Protein AF-A0A8T4DQR8-F1 (afdb_monomer_lite)

Radius of gyration: 45.36 Å; chains: 1; bounding box: 109×64×118 Å

Secondary structure (DSSP, 8-state):
-----EEEEETTEEEEE-PPP-PPPPP-------S----S----TT--SS-TTSPEEE-EEEEEEEEE--SSPPTT----SSS---EEEEEEETTEEEEEEEETTTEEEEEEPPEE--GGGGGGHHHHHHHHHHHHHHHHHHHHT-EE---EEEE--EEEEE---HHHHHHHHHHSEEEEE-TTS-EEEEEEEETTEEEEEES-HHHHHHHHHHHHHHHHHHHHHHHHHHHHHHHHHHHHHHHHHHHHHHHHHHHHHHHHHHHHHHHHHHHSPPPP------------------------

Structure (mmCIF, N/CA/C/O backbone):
data_AF-A0A8T4DQR8-F1
#
_entry.id   AF-A0A8T4DQR8-F1
#
loop_
_atom_site.group_PDB
_atom_site.id
_atom_site.type_symbol
_atom_site.label_atom_id
_atom_site.label_alt_id
_atom_site.label_comp_id
_atom_site.label_asym_id
_atom_site.label_entity_id
_atom_site.label_seq_id
_atom_site.pdbx_PDB_ins_code
_atom_site.Cartn_x
_atom_site.Cartn_y
_atom_site.Cartn_z
_atom_site.occupancy
_atom_site.B_iso_or_equiv
_atom_site.auth_seq_id
_atom_site.auth_comp_id
_atom_site.auth_asym_id
_atom_site.auth_atom_id
_atom_site.pdbx_PDB_model_num
ATOM 1 N N . MET A 1 1 ? 6.922 -19.237 -21.292 1.00 34.34 1 MET A N 1
ATOM 2 C CA . MET A 1 1 ? 5.538 -18.910 -21.692 1.00 34.34 1 MET A CA 1
ATOM 3 C C . MET A 1 1 ? 4.655 -20.080 -21.315 1.00 34.34 1 MET A C 1
ATOM 5 O O . MET A 1 1 ? 4.679 -21.092 -22.009 1.00 34.34 1 MET A O 1
ATOM 9 N N . GLU A 1 2 ? 3.935 -19.973 -20.202 1.00 27.69 2 GLU A N 1
ATOM 10 C CA . GLU A 1 2 ? 2.838 -20.897 -19.916 1.00 27.69 2 GLU A CA 1
ATOM 11 C C . GLU A 1 2 ? 1.626 -20.464 -20.737 1.00 27.69 2 GLU A C 1
ATOM 13 O O . GLU A 1 2 ? 1.199 -19.313 -20.702 1.00 27.69 2 GLU A O 1
ATOM 18 N N . VAL A 1 3 ? 1.109 -21.379 -21.551 1.00 31.50 3 VAL A N 1
ATOM 19 C CA . VAL A 1 3 ? -0.136 -21.162 -22.285 1.00 31.50 3 VAL A CA 1
ATOM 20 C C . VAL A 1 3 ? -1.263 -21.297 -21.266 1.00 31.50 3 VAL A C 1
ATOM 22 O O . VAL A 1 3 ? -1.482 -22.389 -20.746 1.00 31.50 3 VAL A O 1
ATOM 25 N N . VAL A 1 4 ? -1.960 -20.202 -20.959 1.00 35.22 4 VAL A N 1
ATOM 26 C CA . VAL A 1 4 ? -3.155 -20.253 -20.109 1.00 35.22 4 VAL A CA 1
ATOM 27 C C . VAL A 1 4 ? -4.254 -20.962 -20.899 1.00 35.22 4 VAL A C 1
ATOM 29 O O . VAL A 1 4 ? -4.691 -20.487 -21.946 1.00 35.22 4 VAL A O 1
ATOM 32 N N . TYR A 1 5 ? -4.661 -22.138 -20.425 1.00 39.69 5 TYR A N 1
ATOM 33 C CA . TYR A 1 5 ? -5.770 -22.894 -20.996 1.00 39.69 5 TYR A CA 1
ATOM 34 C C . TYR A 1 5 ? -7.036 -22.606 -20.203 1.00 39.69 5 TYR A C 1
ATOM 36 O O . TYR A 1 5 ? -7.069 -22.778 -18.985 1.00 39.69 5 TYR A O 1
ATOM 44 N N . GLU A 1 6 ? -8.100 -22.232 -20.900 1.00 48.78 6 GLU A N 1
ATOM 45 C CA . GLU A 1 6 ? -9.427 -22.213 -20.305 1.00 48.78 6 GLU A CA 1
ATOM 46 C C . GLU A 1 6 ? -9.963 -23.652 -20.282 1.00 48.78 6 GLU A C 1
ATOM 48 O O . GLU A 1 6 ? -10.074 -24.311 -21.325 1.00 48.78 6 GLU A O 1
ATOM 53 N N . LYS A 1 7 ? -10.248 -24.169 -19.080 1.00 42.66 7 LYS A N 1
ATOM 54 C CA . LYS A 1 7 ? -10.892 -25.475 -18.911 1.00 42.66 7 LYS A CA 1
ATOM 55 C C . LYS A 1 7 ? -12.379 -25.318 -19.180 1.00 42.66 7 LYS A C 1
ATOM 57 O O . LYS A 1 7 ? -13.112 -24.803 -18.341 1.00 42.66 7 LYS A O 1
ATOM 62 N N . VAL A 1 8 ? -12.827 -25.815 -20.326 1.00 55.94 8 VAL A N 1
ATOM 63 C CA . VAL A 1 8 ? -14.250 -25.855 -20.668 1.00 55.94 8 VAL A CA 1
ATOM 64 C C . VAL A 1 8 ? -14.711 -27.307 -20.619 1.00 55.94 8 VAL A C 1
ATOM 66 O O . VAL A 1 8 ? -14.084 -28.188 -21.210 1.00 55.94 8 VAL A O 1
ATOM 69 N N . THR A 1 9 ? -15.802 -27.572 -19.901 1.00 49.53 9 THR A N 1
ATOM 70 C CA . THR A 1 9 ? -16.409 -28.909 -19.861 1.00 49.53 9 THR A CA 1
ATOM 71 C C . THR A 1 9 ? -17.508 -28.977 -20.910 1.00 49.53 9 THR A C 1
ATOM 73 O O . THR A 1 9 ? -18.489 -28.242 -20.822 1.00 49.53 9 THR A O 1
ATOM 76 N N . ILE A 1 10 ? -17.352 -29.854 -21.901 1.00 56.22 10 ILE A N 1
ATOM 77 C CA . ILE A 1 10 ? -18.357 -30.094 -22.944 1.00 56.22 10 ILE A CA 1
ATOM 78 C C . ILE A 1 10 ? -18.696 -31.585 -22.909 1.00 56.22 10 ILE A C 1
ATOM 80 O O . ILE A 1 10 ? -17.809 -32.424 -23.048 1.00 56.22 10 ILE A O 1
ATOM 84 N N . ASN A 1 11 ? -19.970 -31.922 -22.686 1.00 60.38 11 ASN A N 1
ATOM 85 C CA . ASN A 1 11 ? -20.462 -33.305 -22.562 1.00 60.38 11 ASN A CA 1
ATOM 86 C C . ASN A 1 11 ? -19.707 -34.152 -21.516 1.00 60.38 11 ASN A C 1
ATOM 88 O O . ASN A 1 11 ? -19.409 -35.320 -21.748 1.00 60.38 11 ASN A O 1
ATOM 92 N N . GLY A 1 12 ? -19.359 -33.555 -20.372 1.00 57.69 12 GLY A N 1
ATOM 93 C CA . GLY A 1 12 ? -18.656 -34.249 -19.284 1.00 57.69 12 GLY A CA 1
ATOM 94 C C . GLY A 1 12 ? -17.164 -34.501 -19.533 1.00 57.69 12 GLY A C 1
ATOM 95 O O . GLY A 1 12 ? -16.498 -35.071 -18.673 1.00 57.69 12 GLY A O 1
ATOM 96 N N . VAL A 1 13 ? -16.617 -34.048 -20.665 1.00 46.09 13 VAL A N 1
ATOM 97 C CA . VAL A 1 13 ? -15.188 -34.145 -20.981 1.00 46.09 13 VAL A CA 1
ATOM 98 C C . VAL A 1 13 ? -14.548 -32.765 -20.840 1.00 46.09 13 VAL A C 1
ATOM 100 O O . VAL A 1 13 ? -14.991 -31.793 -21.456 1.00 46.09 13 VAL A O 1
ATOM 103 N N . VAL A 1 14 ? -13.496 -32.672 -20.021 1.00 54.84 14 VAL A N 1
ATOM 104 C CA . VAL A 1 14 ? -12.703 -31.445 -19.859 1.00 54.84 14 VAL A CA 1
ATOM 105 C C . VAL A 1 14 ? -11.819 -31.271 -21.091 1.00 54.84 14 VAL A C 1
ATOM 107 O O . VAL A 1 14 ? -10.930 -32.085 -21.339 1.00 54.84 14 VAL A O 1
ATOM 110 N N . GLN A 1 15 ? -12.053 -30.211 -21.863 1.00 52.91 15 GLN A N 1
ATOM 111 C CA . GLN A 1 15 ? -11.215 -29.841 -23.000 1.00 52.91 15 GLN A CA 1
ATOM 112 C C . GLN A 1 15 ? -10.468 -28.540 -22.702 1.00 52.91 15 GLN A C 1
ATOM 114 O O . GLN A 1 15 ? -11.058 -27.539 -22.295 1.00 52.91 15 GLN A O 1
ATOM 119 N N . ASN A 1 16 ? -9.159 -28.549 -22.947 1.00 43.03 16 ASN A N 1
ATOM 120 C CA . ASN A 1 16 ? -8.323 -27.356 -22.894 1.00 43.03 16 ASN A CA 1
ATOM 121 C C . ASN A 1 16 ? -8.422 -26.635 -24.245 1.00 43.03 16 ASN A C 1
ATOM 123 O O . ASN A 1 16 ? -7.797 -27.056 -25.223 1.00 43.03 16 ASN A O 1
ATOM 127 N N . ARG A 1 17 ? -9.218 -25.563 -24.331 1.00 46.75 17 ARG A N 1
ATOM 128 C CA . ARG A 1 17 ? -9.267 -24.734 -25.545 1.00 46.75 17 ARG A CA 1
ATOM 129 C C . ARG A 1 17 ? -8.131 -23.713 -25.513 1.00 46.75 17 ARG A C 1
ATOM 131 O O . ARG A 1 17 ? -7.993 -22.960 -24.556 1.00 46.75 17 ARG A O 1
ATOM 138 N N . LYS A 1 18 ? -7.337 -23.659 -26.590 1.00 39.53 18 LYS A N 1
ATOM 139 C CA . LYS A 1 18 ? -6.459 -22.513 -26.868 1.00 39.53 18 LYS A CA 1
ATOM 140 C C . LYS A 1 18 ? -7.345 -21.322 -27.223 1.00 39.53 18 LYS A C 1
ATOM 142 O O . LYS A 1 18 ? -7.884 -21.270 -28.330 1.00 39.53 18 LYS A O 1
ATOM 147 N N . THR A 1 19 ? -7.514 -20.386 -26.301 1.00 41.72 19 THR A N 1
ATOM 148 C CA . THR A 1 19 ? -8.112 -19.090 -26.610 1.00 41.72 19 THR A CA 1
ATOM 149 C C . THR A 1 19 ? -7.112 -18.290 -27.440 1.00 41.72 19 THR A C 1
ATOM 151 O O . THR A 1 19 ? -5.931 -18.182 -27.110 1.00 41.72 19 THR A O 1
ATOM 154 N N . LYS A 1 20 ? -7.556 -17.794 -28.600 1.00 34.88 20 LYS A N 1
ATOM 155 C CA . LYS A 1 20 ? -6.753 -16.842 -29.370 1.00 34.88 20 LYS A CA 1
ATOM 156 C C . LYS A 1 20 ? -6.689 -15.536 -28.566 1.00 34.88 20 LYS A C 1
ATOM 158 O O . LYS A 1 20 ? -7.717 -15.152 -28.008 1.00 34.88 20 LYS A O 1
ATOM 163 N N . PRO A 1 21 ? -5.531 -14.859 -28.506 1.00 35.34 21 PRO A N 1
ATOM 164 C CA . PRO A 1 21 ? -5.424 -13.576 -27.827 1.00 35.34 21 PRO A CA 1
ATOM 165 C C . PRO A 1 21 ? -6.410 -12.577 -28.441 1.00 35.34 21 PRO A C 1
ATOM 167 O O . PRO A 1 21 ? -6.506 -12.455 -29.665 1.00 35.34 21 PRO A O 1
ATOM 170 N N . ILE A 1 22 ? -7.160 -11.889 -27.583 1.00 37.16 22 ILE A N 1
ATOM 171 C CA . ILE A 1 22 ? -8.062 -10.814 -27.989 1.00 37.16 22 ILE A CA 1
ATOM 172 C C . ILE A 1 22 ? -7.186 -9.588 -28.264 1.00 37.16 22 ILE A C 1
ATOM 174 O O . ILE A 1 22 ? -6.594 -9.019 -27.351 1.00 37.16 22 ILE A O 1
ATOM 178 N N . LEU A 1 23 ? -7.055 -9.223 -29.538 1.00 25.61 23 LEU A N 1
ATOM 179 C CA . LEU A 1 23 ? -6.358 -8.015 -29.975 1.00 25.61 23 LEU A CA 1
ATOM 180 C C . LEU A 1 23 ? -7.325 -6.831 -29.887 1.00 25.61 23 LEU A C 1
ATOM 182 O O . LEU A 1 23 ? -8.343 -6.822 -30.577 1.00 25.61 23 LEU A O 1
ATOM 186 N N . TYR A 1 24 ? -6.993 -5.827 -29.079 1.00 36.03 24 TYR A N 1
ATOM 187 C CA . TYR A 1 24 ? -7.675 -4.534 -29.105 1.00 36.03 24 TYR A CA 1
ATOM 188 C C . TYR A 1 24 ? -6.888 -3.573 -30.002 1.00 36.03 24 TYR A C 1
ATOM 190 O O . TYR A 1 24 ? -5.673 -3.430 -29.863 1.00 36.03 24 TYR A O 1
ATOM 198 N N . SER A 1 25 ? -7.570 -2.920 -30.940 1.00 31.81 25 SER A N 1
ATOM 199 C CA . SER A 1 25 ? -7.017 -1.781 -31.674 1.00 31.81 25 SER A CA 1
ATOM 200 C C . SER A 1 25 ? -6.936 -0.570 -30.745 1.00 31.81 25 SER A C 1
ATOM 202 O O . SER A 1 25 ? -7.866 -0.333 -29.972 1.00 31.81 25 SER A O 1
ATOM 204 N N . ALA A 1 26 ? -5.849 0.204 -30.831 1.00 31.61 26 ALA A N 1
ATOM 205 C CA . ALA A 1 26 ? -5.754 1.499 -30.161 1.00 31.61 26 ALA A CA 1
ATOM 206 C C . ALA A 1 26 ? -7.000 2.327 -30.502 1.00 31.61 26 ALA A C 1
ATOM 208 O O . ALA A 1 26 ? -7.378 2.432 -31.668 1.00 31.61 26 ALA A O 1
ATOM 209 N N . THR A 1 27 ? -7.685 2.841 -29.485 1.00 30.89 27 THR A N 1
ATOM 210 C CA . THR A 1 27 ? -8.909 3.605 -29.709 1.00 30.89 27 THR A CA 1
ATOM 211 C C . THR A 1 27 ? -8.529 4.982 -30.246 1.00 30.89 27 THR A C 1
ATOM 213 O O . THR A 1 27 ? -7.776 5.692 -29.582 1.00 30.89 27 THR A O 1
ATOM 216 N N . ASP A 1 28 ? -9.117 5.410 -31.362 1.00 31.47 28 ASP A N 1
ATOM 217 C CA . ASP A 1 28 ? -9.020 6.800 -31.852 1.00 31.47 28 ASP A CA 1
ATOM 218 C C . ASP A 1 28 ? -9.864 7.784 -31.011 1.00 31.47 28 ASP A C 1
ATOM 220 O O . ASP A 1 28 ? -10.032 8.956 -31.352 1.00 31.47 28 ASP A O 1
ATOM 224 N N . ILE A 1 29 ? -10.424 7.306 -29.898 1.00 34.34 29 ILE A N 1
ATOM 225 C CA . ILE A 1 29 ? -11.259 8.080 -28.990 1.00 34.34 29 ILE A CA 1
ATOM 226 C C . ILE A 1 29 ? -10.349 8.979 -28.150 1.00 34.34 29 ILE A C 1
ATOM 228 O O . ILE A 1 29 ? -9.680 8.540 -27.214 1.00 34.34 29 ILE A O 1
ATOM 232 N N . ILE A 1 30 ? -10.337 10.264 -28.495 1.00 34.28 30 ILE A N 1
ATOM 233 C CA . ILE A 1 30 ? -9.769 11.321 -27.662 1.00 34.28 30 ILE A CA 1
ATOM 234 C C . ILE A 1 30 ? -10.730 11.523 -26.491 1.00 34.28 30 ILE A C 1
ATOM 236 O O . ILE A 1 30 ? -11.810 12.088 -26.656 1.00 34.28 30 ILE A O 1
ATOM 240 N N . TYR A 1 31 ? -10.346 11.051 -25.307 1.00 35.91 31 TYR A N 1
ATOM 241 C CA . TYR A 1 31 ? -11.068 11.379 -24.084 1.00 35.91 31 TYR A CA 1
ATOM 242 C C . TYR A 1 31 ? -10.872 12.873 -23.799 1.00 35.91 31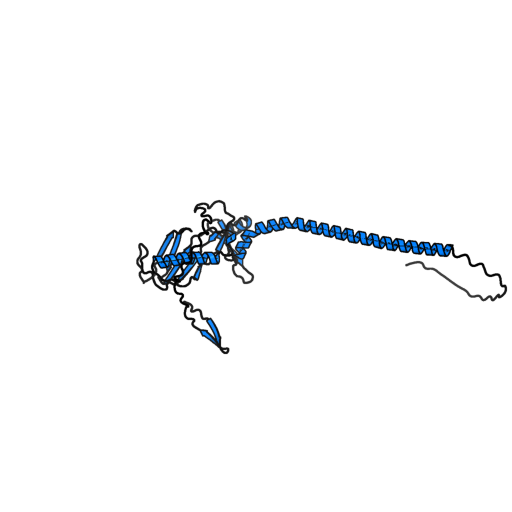 TYR A C 1
ATOM 244 O O . TYR A 1 31 ? -9.721 13.314 -23.690 1.00 35.91 31 TYR A O 1
ATOM 252 N N . PRO A 1 32 ? -11.946 13.677 -23.713 1.00 34.44 32 PRO A N 1
ATOM 253 C CA . PRO A 1 32 ? -11.811 15.059 -23.292 1.00 34.44 32 PRO A CA 1
ATOM 254 C C . PRO A 1 32 ? -11.222 15.059 -21.882 1.00 34.44 32 PRO A C 1
ATOM 256 O O . PRO A 1 32 ? -11.765 14.449 -20.963 1.00 34.44 32 PRO A O 1
ATOM 259 N N . VAL A 1 33 ? -10.069 15.709 -21.730 1.00 38.28 33 VAL A N 1
ATOM 260 C CA . VAL A 1 33 ? -9.477 15.974 -20.422 1.00 38.28 33 VAL A CA 1
ATOM 261 C C . VAL A 1 33 ? -10.440 16.919 -19.716 1.00 38.28 33 VAL A C 1
ATOM 263 O O . VAL A 1 33 ? -10.447 18.119 -19.995 1.00 38.28 33 VAL A O 1
ATOM 266 N N . ASP A 1 34 ? -11.28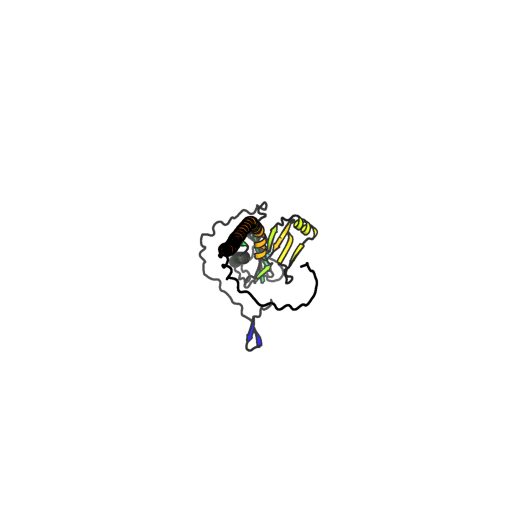9 16.387 -18.840 1.00 37.47 34 ASP A N 1
ATOM 267 C CA . ASP A 1 34 ? -12.092 17.215 -17.952 1.00 37.47 34 ASP A CA 1
ATOM 268 C C . ASP A 1 34 ? -11.129 18.093 -17.147 1.00 37.47 34 ASP A C 1
ATOM 270 O O . ASP A 1 34 ? -10.354 17.624 -16.311 1.00 37.47 34 ASP A O 1
ATOM 274 N N . GLY A 1 35 ? -11.153 19.395 -17.440 1.00 35.97 35 GLY A N 1
ATOM 275 C CA . GLY A 1 35 ? -10.262 20.422 -16.897 1.00 35.97 35 GLY A CA 1
ATOM 276 C C . GLY A 1 35 ? -10.466 20.726 -15.409 1.00 35.97 35 GLY A C 1
ATOM 277 O O . GLY A 1 35 ? -10.380 21.882 -15.006 1.00 35.97 35 GLY A O 1
ATOM 278 N N . LYS A 1 36 ? -10.760 19.717 -14.580 1.00 38.72 36 LYS A N 1
ATOM 279 C CA . LYS A 1 36 ? -10.961 19.838 -13.127 1.00 38.72 36 LYS A CA 1
ATOM 280 C C . LYS A 1 36 ? -10.208 18.791 -12.297 1.00 38.72 36 LYS A C 1
ATOM 282 O O . LYS A 1 36 ? -10.623 18.460 -11.192 1.00 38.72 36 LYS A O 1
ATOM 287 N N . LEU A 1 37 ? -9.047 18.345 -12.772 1.00 36.06 37 LEU A N 1
ATOM 288 C CA . LEU A 1 37 ? -8.011 17.728 -11.929 1.00 36.06 37 LEU A CA 1
ATOM 289 C C . LEU A 1 37 ? -6.765 18.623 -11.853 1.00 36.06 37 LEU A C 1
ATOM 291 O O . LEU A 1 37 ? -5.631 18.164 -11.913 1.00 36.06 37 LEU A O 1
ATOM 295 N N . THR A 1 38 ? -6.960 19.934 -11.732 1.00 39.53 38 THR A N 1
ATOM 296 C CA . THR A 1 38 ? -5.862 20.859 -11.444 1.00 39.53 38 THR A CA 1
ATOM 297 C C . THR A 1 38 ? -5.661 20.959 -9.933 1.00 39.53 38 THR A C 1
ATOM 299 O O . THR A 1 38 ? -6.551 21.412 -9.216 1.00 39.53 38 THR A O 1
ATOM 302 N N . ASN A 1 39 ? -4.453 20.596 -9.494 1.00 37.28 39 ASN A N 1
ATOM 303 C CA . ASN A 1 39 ? -3.841 20.890 -8.191 1.00 37.28 39 ASN A CA 1
ATOM 304 C C . ASN A 1 39 ? -4.184 19.951 -7.019 1.00 37.28 39 ASN A C 1
ATOM 306 O O . ASN A 1 39 ? -4.556 20.399 -5.938 1.00 37.28 39 ASN A O 1
ATOM 310 N N . SER A 1 40 ? -3.930 18.649 -7.174 1.00 35.81 40 SER A N 1
ATOM 311 C CA . SER A 1 40 ? -3.595 17.804 -6.017 1.00 35.81 40 SER A CA 1
ATOM 312 C C . SER A 1 40 ? -2.088 17.909 -5.758 1.00 35.81 40 SER A C 1
ATOM 314 O O . SER A 1 40 ? -1.283 17.226 -6.382 1.00 35.81 40 SER A O 1
ATOM 316 N N . THR A 1 41 ? -1.728 18.877 -4.911 1.00 37.22 41 THR A N 1
ATOM 317 C CA . THR A 1 41 ? -0.475 18.991 -4.140 1.00 37.22 41 THR A CA 1
ATOM 318 C C . THR A 1 41 ? 0.738 18.231 -4.683 1.00 37.22 41 THR A C 1
ATOM 320 O O . THR A 1 41 ? 1.153 17.202 -4.151 1.00 37.22 41 THR A O 1
ATOM 323 N N . SER A 1 42 ? 1.410 18.838 -5.656 1.00 35.56 42 SER A N 1
ATOM 324 C CA . SER A 1 42 ? 2.861 18.746 -5.779 1.00 35.56 42 SER A CA 1
ATOM 325 C C . SER A 1 42 ? 3.504 19.428 -4.561 1.00 35.56 42 SER A C 1
ATOM 327 O O . SER A 1 42 ? 3.977 20.561 -4.646 1.00 35.56 42 SER A O 1
ATOM 329 N N . ARG A 1 43 ? 3.498 18.758 -3.400 1.00 33.88 43 ARG A N 1
ATOM 330 C CA . ARG A 1 43 ? 4.509 19.018 -2.370 1.00 33.88 43 ARG A CA 1
ATOM 331 C C . ARG A 1 43 ? 5.805 18.411 -2.897 1.00 33.88 43 ARG A C 1
ATOM 333 O O . ARG A 1 43 ? 5.987 17.200 -2.900 1.00 33.88 43 ARG A O 1
ATOM 340 N N . THR A 1 44 ? 6.610 19.294 -3.476 1.00 33.38 44 THR A N 1
ATOM 341 C CA . THR A 1 44 ? 8.070 19.238 -3.598 1.00 33.38 44 THR A CA 1
ATOM 342 C C . THR A 1 44 ? 8.733 17.945 -3.122 1.00 33.38 44 THR A C 1
ATOM 344 O O . THR A 1 44 ? 8.784 17.650 -1.928 1.00 33.38 44 THR A O 1
ATOM 347 N N . GLN A 1 45 ? 9.353 17.250 -4.081 1.00 36.44 45 GLN A N 1
ATOM 348 C CA . GLN A 1 45 ? 10.562 16.454 -3.866 1.00 36.44 45 GLN A CA 1
ATOM 349 C C . GLN A 1 45 ? 11.498 17.226 -2.918 1.00 36.44 45 GLN A C 1
ATOM 351 O O . GLN A 1 45 ? 12.030 18.264 -3.303 1.00 36.44 45 GLN A O 1
ATOM 356 N N . GLY A 1 46 ? 11.645 16.766 -1.672 1.00 30.88 46 GLY A N 1
ATOM 357 C CA . GLY A 1 46 ? 12.554 17.387 -0.700 1.00 30.88 46 GLY A CA 1
ATOM 358 C C . GLY A 1 46 ? 12.131 17.346 0.771 1.00 30.88 46 GLY A C 1
ATOM 359 O O . GLY A 1 46 ? 12.951 17.664 1.625 1.00 30.88 46 GLY A O 1
ATOM 360 N N . CYS A 1 47 ? 10.907 16.937 1.111 1.00 31.84 47 CYS A N 1
ATOM 361 C CA . CYS A 1 47 ? 10.435 16.964 2.501 1.00 31.84 47 CYS A CA 1
ATOM 362 C C . CYS A 1 47 ? 10.304 15.548 3.084 1.00 31.84 47 CYS A C 1
ATOM 364 O O . CYS A 1 47 ? 9.201 15.058 3.284 1.00 31.84 47 CYS A O 1
ATOM 366 N N . TYR A 1 48 ? 11.434 14.898 3.375 1.00 38.50 48 TYR A N 1
ATOM 367 C CA . TYR A 1 48 ? 11.477 13.648 4.156 1.00 38.50 48 TYR A CA 1
ATOM 368 C C . TYR A 1 48 ? 11.206 13.846 5.657 1.00 38.50 48 TYR A C 1
ATOM 370 O O . TYR A 1 48 ? 11.265 12.897 6.428 1.00 38.50 48 TYR A O 1
ATOM 378 N N . ASN A 1 49 ? 10.880 15.064 6.088 1.00 35.19 49 ASN A N 1
ATOM 379 C CA . ASN A 1 49 ? 10.765 15.393 7.499 1.00 35.19 49 ASN A CA 1
ATOM 380 C C . ASN A 1 49 ? 9.320 15.817 7.798 1.00 35.19 49 ASN A C 1
ATOM 382 O O . ASN A 1 49 ? 8.933 16.938 7.467 1.00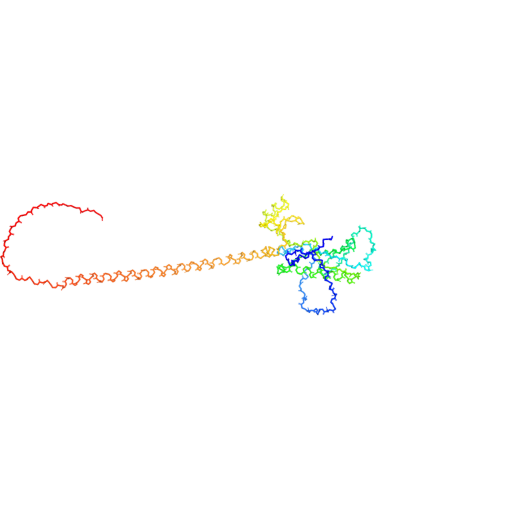 35.19 49 ASN A O 1
ATOM 386 N N . ASN A 1 50 ? 8.561 14.905 8.423 1.00 40.94 50 ASN A N 1
ATOM 387 C CA . ASN A 1 50 ? 7.389 15.129 9.297 1.00 40.94 50 ASN A CA 1
ATOM 388 C C . ASN A 1 50 ? 6.005 14.611 8.852 1.00 40.94 50 ASN A C 1
ATOM 390 O O . ASN A 1 50 ? 5.088 14.694 9.660 1.00 40.94 50 ASN A O 1
ATOM 394 N N . ASP A 1 51 ? 5.825 14.006 7.673 1.00 49.47 51 ASP A N 1
ATOM 395 C CA . ASP A 1 51 ? 4.565 13.297 7.344 1.00 49.47 51 ASP A CA 1
ATOM 396 C C . ASP A 1 51 ? 4.671 11.798 7.706 1.00 49.47 51 ASP A C 1
ATOM 398 O O . ASP A 1 51 ? 4.456 10.923 6.870 1.00 49.47 51 ASP A O 1
ATOM 402 N N . THR A 1 52 ? 4.992 11.489 8.972 1.00 56.50 52 THR A N 1
ATOM 403 C CA . THR A 1 52 ? 5.056 10.107 9.522 1.00 56.50 52 THR A CA 1
ATOM 404 C C . THR A 1 52 ? 3.725 9.354 9.425 1.00 56.50 52 THR A C 1
ATOM 406 O O . THR A 1 52 ? 3.637 8.151 9.660 1.00 56.50 52 THR A O 1
ATOM 409 N N . GLU A 1 53 ? 2.666 10.080 9.091 1.00 63.19 53 GLU A N 1
ATOM 410 C CA . GLU A 1 53 ? 1.303 9.602 9.041 1.00 63.19 53 GLU A CA 1
ATOM 411 C C . GLU A 1 53 ? 0.900 9.002 7.690 1.00 63.19 53 GLU A C 1
ATOM 413 O O . GLU A 1 53 ? -0.006 8.167 7.650 1.00 63.19 53 GLU A O 1
ATOM 418 N N . ASN A 1 54 ? 1.512 9.424 6.581 1.00 75.88 54 ASN A N 1
ATOM 419 C CA . ASN A 1 54 ? 1.090 8.984 5.252 1.00 75.88 54 ASN A CA 1
ATOM 420 C C . ASN A 1 54 ? 1.874 7.738 4.810 1.00 75.88 54 ASN A C 1
ATOM 422 O O . ASN A 1 54 ? 3.104 7.746 4.894 1.00 75.88 54 ASN A O 1
ATOM 426 N N . PRO A 1 55 ? 1.204 6.687 4.291 1.00 80.06 55 PRO A N 1
ATOM 427 C CA . PRO A 1 55 ? 1.913 5.557 3.714 1.00 80.06 55 PRO A CA 1
ATOM 428 C C . PRO A 1 55 ? 2.790 5.976 2.546 1.00 80.06 55 PRO A C 1
ATOM 430 O O . PRO A 1 55 ? 2.438 6.844 1.738 1.00 80.06 55 PRO A O 1
ATOM 433 N N . ARG A 1 56 ? 3.889 5.254 2.388 1.00 84.44 56 ARG A N 1
ATOM 434 C CA . ARG A 1 56 ? 4.692 5.267 1.175 1.00 84.44 56 ARG A CA 1
ATOM 435 C C . ARG A 1 56 ? 4.299 4.077 0.331 1.00 84.44 56 ARG A C 1
ATOM 437 O O . ARG A 1 56 ? 4.192 2.960 0.818 1.00 84.44 56 ARG A O 1
ATOM 444 N N . LEU A 1 57 ? 4.062 4.327 -0.942 1.00 81.50 57 LEU A N 1
ATOM 445 C CA . LEU A 1 57 ? 3.873 3.281 -1.922 1.00 81.50 57 LEU A CA 1
ATOM 446 C C . LEU A 1 57 ? 5.238 2.909 -2.469 1.00 81.50 57 LEU A C 1
ATOM 448 O O . LEU A 1 57 ? 5.797 3.622 -3.312 1.00 81.50 57 LEU A O 1
ATOM 452 N N . ASN A 1 58 ? 5.771 1.818 -1.938 1.00 76.00 58 ASN A N 1
ATOM 453 C CA . ASN A 1 58 ? 7.054 1.292 -2.344 1.00 76.00 58 ASN A CA 1
ATOM 454 C C . ASN A 1 58 ? 6.902 0.508 -3.644 1.00 76.00 58 ASN A C 1
ATOM 456 O O . ASN A 1 58 ? 5.985 -0.298 -3.808 1.00 76.00 58 ASN A O 1
ATOM 460 N N . LEU A 1 59 ? 7.850 0.801 -4.538 1.00 65.50 59 LEU A N 1
ATOM 461 C CA . LEU A 1 59 ? 8.240 0.058 -5.731 1.00 65.50 59 LEU A CA 1
ATOM 462 C C . LEU A 1 59 ? 7.082 -0.626 -6.465 1.00 65.50 59 LEU A C 1
ATOM 464 O O . LEU A 1 59 ? 6.705 -1.755 -6.172 1.00 65.50 59 LEU A O 1
ATOM 468 N N . ILE A 1 60 ? 6.586 0.041 -7.504 1.00 70.62 60 ILE A N 1
ATOM 469 C CA . ILE A 1 60 ? 5.715 -0.612 -8.476 1.00 70.62 60 ILE A CA 1
ATOM 470 C C . ILE A 1 60 ? 6.554 -0.969 -9.689 1.00 70.62 60 ILE A C 1
ATOM 472 O O . ILE A 1 60 ? 7.195 -0.099 -10.292 1.00 70.62 60 ILE A O 1
ATOM 476 N N . CYS A 1 61 ? 6.483 -2.242 -10.060 1.00 82.12 61 CYS A N 1
ATOM 477 C CA . CYS A 1 61 ? 7.101 -2.765 -11.256 1.00 82.12 61 CYS A CA 1
ATOM 478 C C . CYS A 1 61 ? 6.054 -3.486 -12.110 1.00 82.12 61 CYS A C 1
ATOM 480 O O . CYS A 1 61 ? 5.513 -4.516 -11.701 1.00 82.12 61 CYS A O 1
ATOM 482 N N . VAL A 1 62 ? 5.770 -2.947 -13.295 1.00 89.25 62 VAL A N 1
ATOM 483 C CA . VAL A 1 62 ? 4.871 -3.582 -14.271 1.00 89.25 62 VAL A CA 1
ATOM 484 C C . VAL A 1 62 ? 5.688 -4.018 -15.475 1.00 89.25 62 VAL A C 1
ATOM 486 O O . VAL A 1 62 ? 6.523 -3.259 -15.974 1.00 89.25 62 VAL A O 1
ATOM 489 N N . ILE A 1 63 ? 5.447 -5.241 -15.938 1.00 91.44 63 ILE A N 1
ATOM 490 C CA . ILE A 1 63 ? 6.062 -5.792 -17.140 1.00 91.44 63 ILE A CA 1
ATOM 491 C C . ILE A 1 63 ? 5.050 -5.831 -18.278 1.00 91.44 63 ILE A C 1
ATOM 493 O O . ILE A 1 63 ? 3.890 -6.181 -18.098 1.00 91.44 63 ILE A O 1
ATOM 497 N N . TYR A 1 64 ? 5.511 -5.467 -19.464 1.00 93.81 64 TYR A N 1
ATOM 498 C CA . TYR A 1 64 ? 4.756 -5.498 -20.702 1.00 93.81 64 TYR A CA 1
ATOM 499 C C . TYR A 1 64 ? 5.493 -6.391 -21.699 1.00 93.81 64 TYR A C 1
ATOM 501 O O . TYR A 1 64 ? 6.665 -6.133 -21.994 1.00 93.81 64 TYR A O 1
ATOM 509 N N . PRO A 1 65 ? 4.841 -7.408 -22.280 1.00 93.31 65 PRO A N 1
ATOM 510 C CA . PRO A 1 65 ? 5.376 -8.096 -23.445 1.00 93.31 65 PRO A CA 1
ATOM 511 C C . PRO A 1 65 ? 5.552 -7.111 -24.604 1.00 93.31 65 PRO A C 1
ATOM 513 O O . PRO A 1 65 ? 4.686 -6.277 -24.852 1.00 93.31 65 PRO A O 1
ATOM 516 N N . ILE A 1 66 ? 6.647 -7.208 -25.346 1.00 89.69 66 ILE A N 1
ATOM 517 C CA . ILE A 1 66 ? 6.864 -6.416 -26.559 1.00 89.69 66 ILE A CA 1
ATOM 518 C C . ILE A 1 66 ? 6.346 -7.231 -27.740 1.00 89.69 66 ILE A C 1
ATOM 520 O O . ILE A 1 66 ? 6.870 -8.297 -28.052 1.00 89.69 66 ILE A O 1
ATOM 524 N N . ILE A 1 67 ? 5.293 -6.730 -28.382 1.00 91.94 67 ILE A N 1
ATOM 525 C CA . ILE A 1 67 ? 4.690 -7.339 -29.574 1.00 91.94 67 ILE A CA 1
ATOM 526 C C . ILE A 1 67 ? 5.451 -6.893 -30.823 1.00 91.94 67 ILE A C 1
ATOM 528 O O . ILE A 1 67 ? 5.726 -7.694 -31.713 1.00 91.94 67 ILE A O 1
ATOM 532 N N . GLU A 1 68 ? 5.785 -5.606 -30.887 1.00 88.50 68 GLU A N 1
ATOM 533 C CA . GLU A 1 68 ? 6.546 -5.009 -31.980 1.00 88.50 68 GLU A CA 1
ATOM 534 C C . GLU A 1 68 ? 7.727 -4.266 -31.378 1.00 88.50 68 GLU A C 1
ATOM 536 O O . GLU A 1 68 ? 7.530 -3.378 -30.544 1.00 88.50 68 GLU A O 1
ATOM 541 N N . ILE A 1 69 ? 8.940 -4.662 -31.770 1.00 84.44 69 ILE A N 1
ATOM 542 C CA . ILE A 1 69 ? 10.173 -4.076 -31.248 1.00 84.44 69 ILE A CA 1
ATOM 543 C C . ILE A 1 69 ? 10.239 -2.572 -31.558 1.00 84.44 69 ILE A C 1
ATOM 545 O O . ILE A 1 69 ? 9.757 -2.141 -32.606 1.00 84.44 69 ILE A O 1
ATOM 549 N N . PRO A 1 70 ? 10.837 -1.765 -30.670 1.00 84.19 70 PRO A N 1
ATOM 550 C CA . PRO A 1 70 ? 11.104 -0.355 -30.929 1.00 84.19 70 PRO A CA 1
ATOM 551 C C . PRO A 1 70 ? 11.763 -0.080 -32.286 1.00 84.19 70 PRO A C 1
ATOM 553 O O . PRO A 1 70 ? 12.814 -0.636 -32.601 1.00 84.19 70 PRO A O 1
ATOM 556 N N . ALA A 1 71 ? 11.161 0.812 -33.075 1.00 81.44 71 ALA A N 1
ATOM 557 C CA . ALA A 1 71 ? 11.698 1.209 -34.377 1.00 81.44 71 ALA A CA 1
ATOM 558 C C . ALA A 1 71 ? 12.740 2.335 -34.263 1.00 81.44 71 ALA A C 1
ATOM 560 O O . ALA A 1 71 ? 13.626 2.455 -35.108 1.00 81.44 71 ALA A O 1
ATOM 561 N N . GLU A 1 72 ? 12.645 3.170 -33.225 1.00 80.62 72 GLU A N 1
ATOM 562 C CA . GLU A 1 72 ? 13.589 4.263 -32.971 1.00 80.62 72 GLU A CA 1
ATOM 563 C C . GLU A 1 72 ? 14.602 3.869 -31.903 1.00 80.62 72 GLU A C 1
ATOM 565 O O . GLU A 1 72 ? 14.206 3.387 -30.846 1.00 80.62 72 GLU A O 1
ATOM 570 N N . ALA A 1 73 ? 15.897 4.080 -32.153 1.00 71.25 73 ALA A N 1
ATOM 571 C CA . ALA A 1 73 ? 16.964 3.870 -31.171 1.00 71.25 73 ALA A CA 1
ATOM 572 C C . ALA A 1 73 ? 16.734 4.689 -29.890 1.00 71.25 73 ALA A C 1
ATOM 574 O O . ALA A 1 73 ? 16.418 5.880 -29.948 1.00 71.25 73 ALA A O 1
ATOM 575 N N . VAL A 1 74 ? 16.952 4.071 -28.727 1.00 68.38 74 VAL A N 1
ATOM 576 C CA . VAL A 1 74 ? 17.126 4.824 -27.477 1.00 68.38 74 VAL A CA 1
ATOM 577 C C . VAL A 1 74 ? 18.442 5.602 -27.573 1.00 68.38 74 VAL A C 1
ATOM 579 O O . VAL A 1 74 ? 19.445 5.037 -28.020 1.00 68.38 74 VAL A O 1
ATOM 582 N N . PRO A 1 75 ? 18.479 6.888 -27.176 1.00 65.56 75 PRO A N 1
ATOM 583 C CA . PRO A 1 75 ? 19.704 7.678 -27.200 1.00 65.56 75 PRO A CA 1
ATOM 584 C C . PRO A 1 75 ? 20.911 6.933 -26.604 1.00 65.56 75 PRO A C 1
ATOM 586 O O . PRO A 1 75 ? 20.874 6.421 -25.487 1.00 65.56 75 PRO A O 1
ATOM 589 N N . GLY A 1 76 ? 21.990 6.859 -27.387 1.00 59.31 76 GLY A N 1
ATOM 590 C CA . GLY A 1 76 ? 23.249 6.213 -27.006 1.00 59.31 76 GLY A CA 1
ATOM 591 C C . GLY A 1 76 ? 23.340 4.703 -27.257 1.00 59.31 76 GLY A C 1
ATOM 592 O O . GLY A 1 76 ? 24.400 4.144 -26.998 1.00 59.31 76 GLY A O 1
ATOM 593 N N . HIS A 1 77 ? 22.283 4.033 -27.738 1.00 60.16 77 HIS A N 1
ATOM 594 C CA . HIS A 1 77 ? 22.243 2.566 -27.843 1.00 60.16 77 HIS A CA 1
ATOM 595 C C . HIS A 1 77 ? 21.553 2.102 -29.141 1.00 60.16 77 HIS A C 1
ATOM 597 O O . HIS A 1 77 ? 20.647 2.762 -29.643 1.00 60.16 77 HIS A O 1
ATOM 603 N N . SER A 1 78 ? 21.973 0.960 -29.704 1.00 55.25 78 SER A N 1
ATOM 604 C CA . SER A 1 78 ? 21.371 0.366 -30.913 1.00 55.25 78 SER A CA 1
ATOM 605 C C . SER A 1 78 ? 20.643 -0.942 -30.587 1.00 55.25 78 SER A C 1
ATOM 607 O O . SER A 1 78 ? 21.141 -1.753 -29.807 1.00 55.25 78 SER A O 1
ATOM 609 N N . TRP A 1 79 ? 19.463 -1.150 -31.180 1.00 54.75 79 TRP A N 1
ATOM 610 C CA . TRP A 1 79 ? 18.647 -2.355 -30.999 1.00 54.75 79 TRP A CA 1
ATOM 611 C C . TRP A 1 79 ? 19.303 -3.554 -31.685 1.00 54.75 79 TRP A C 1
ATOM 613 O O . TRP A 1 79 ? 19.054 -3.817 -32.859 1.00 54.75 79 TRP A O 1
ATOM 623 N N . THR A 1 80 ? 20.176 -4.282 -30.997 1.00 53.84 80 THR A N 1
ATOM 624 C CA . THR A 1 80 ? 20.725 -5.528 -31.549 1.00 53.84 80 THR A CA 1
ATOM 625 C C . THR A 1 80 ? 20.009 -6.730 -30.941 1.00 53.84 80 THR A C 1
ATOM 627 O O . THR A 1 80 ? 19.774 -6.808 -29.738 1.00 53.84 80 THR A O 1
ATOM 630 N N . ASN A 1 81 ? 19.599 -7.656 -31.812 1.00 45.91 81 ASN A N 1
ATOM 631 C CA . ASN A 1 81 ? 18.737 -8.802 -31.497 1.00 45.91 81 ASN A CA 1
ATOM 632 C C . ASN A 1 81 ? 19.420 -9.924 -30.698 1.00 45.91 81 ASN A C 1
ATOM 634 O O . ASN A 1 81 ? 18.767 -10.911 -30.369 1.00 45.91 81 ASN A O 1
ATOM 638 N N . ASN A 1 82 ? 20.709 -9.798 -30.375 1.00 45.41 82 ASN A N 1
ATOM 639 C CA . ASN A 1 82 ? 21.499 -10.902 -29.845 1.00 45.41 82 ASN A CA 1
ATOM 640 C C . ASN A 1 82 ? 22.098 -10.561 -28.473 1.00 45.41 82 ASN A C 1
ATOM 642 O O . ASN A 1 82 ? 23.158 -9.956 -28.379 1.00 45.41 82 ASN A O 1
ATOM 646 N N . ASN A 1 83 ? 21.416 -11.067 -27.444 1.00 42.72 83 ASN A N 1
ATOM 647 C CA . ASN A 1 83 ? 21.894 -11.398 -26.100 1.00 42.72 83 ASN A CA 1
ATOM 648 C C . ASN A 1 83 ? 22.335 -10.273 -25.138 1.00 42.72 83 ASN A C 1
ATOM 650 O O . ASN A 1 83 ? 23.401 -9.674 -25.247 1.00 42.72 83 ASN A O 1
ATOM 654 N N . THR A 1 84 ? 21.557 -10.179 -24.049 1.00 45.19 84 THR A N 1
ATOM 655 C CA . THR A 1 84 ? 21.980 -9.794 -22.687 1.00 45.19 84 THR A CA 1
ATOM 656 C C . THR A 1 84 ? 22.575 -8.401 -22.504 1.00 45.19 84 THR A C 1
ATOM 658 O O . THR A 1 84 ? 23.600 -8.238 -21.848 1.00 45.19 84 THR A O 1
ATOM 661 N N . GLN A 1 85 ? 21.888 -7.369 -22.986 1.00 56.97 85 GLN A N 1
ATOM 662 C CA . GLN A 1 85 ? 22.050 -6.038 -22.408 1.00 56.97 85 GLN A CA 1
ATOM 663 C C . GLN A 1 85 ? 20.690 -5.533 -21.951 1.00 56.97 85 GLN A C 1
ATOM 665 O O . GLN A 1 85 ? 19.805 -5.247 -22.753 1.00 56.97 85 GLN A O 1
ATOM 670 N N . TYR A 1 86 ? 20.518 -5.493 -20.630 1.00 61.28 86 TYR A N 1
ATOM 671 C CA . TYR A 1 86 ? 19.468 -4.697 -20.019 1.00 61.28 86 TYR A CA 1
ATOM 672 C C . TYR A 1 86 ? 19.684 -3.256 -20.461 1.00 61.28 86 TYR A C 1
ATOM 674 O O . TYR A 1 86 ? 20.760 -2.701 -20.232 1.00 61.28 86 TYR A O 1
ATOM 682 N N . LEU A 1 87 ? 18.689 -2.682 -21.127 1.00 70.44 87 LEU A N 1
ATOM 683 C CA . LEU A 1 87 ? 18.745 -1.288 -21.534 1.00 70.44 87 LEU A CA 1
ATOM 684 C C . LEU A 1 87 ? 17.840 -0.481 -20.624 1.00 70.44 87 LEU A C 1
ATOM 686 O O . LEU A 1 87 ? 16.620 -0.573 -20.758 1.00 70.44 87 LEU A O 1
ATOM 690 N N . ASP A 1 88 ? 18.450 0.301 -19.739 1.00 80.88 88 ASP A N 1
ATOM 691 C CA . ASP A 1 88 ? 17.740 1.221 -18.861 1.00 80.88 88 ASP A CA 1
ATOM 692 C C . ASP A 1 88 ? 17.642 2.592 -19.534 1.00 80.88 88 ASP A C 1
ATOM 694 O O . ASP A 1 88 ? 18.648 3.254 -19.787 1.00 80.88 88 ASP A O 1
ATOM 698 N N . HIS A 1 89 ? 16.416 3.032 -19.803 1.00 85.44 89 HIS A N 1
ATOM 699 C CA . HIS A 1 89 ? 16.099 4.416 -20.138 1.00 85.44 89 HIS A CA 1
ATOM 700 C C . HIS A 1 89 ? 15.409 5.067 -18.947 1.00 85.44 89 HIS A C 1
ATOM 702 O O . HIS A 1 89 ? 14.524 4.476 -18.331 1.00 85.44 89 HIS A O 1
ATOM 708 N N . LYS A 1 90 ? 15.790 6.299 -18.633 1.00 90.12 90 LYS A N 1
ATOM 709 C CA . LYS A 1 90 ? 15.197 7.074 -17.546 1.00 90.12 90 LYS A CA 1
ATOM 710 C C . LYS A 1 90 ? 14.536 8.305 -18.123 1.00 90.12 90 LYS A C 1
ATOM 712 O O . LYS A 1 90 ? 15.166 9.059 -18.858 1.00 90.12 90 LYS A O 1
ATOM 717 N N . GLU A 1 91 ? 13.277 8.503 -17.769 1.00 91.12 91 GLU A N 1
ATOM 718 C CA . GLU A 1 91 ? 12.490 9.643 -18.220 1.00 91.12 91 GLU A CA 1
ATOM 719 C C . GLU A 1 91 ? 11.896 10.378 -17.023 1.00 91.12 91 GLU A C 1
ATOM 721 O O . GLU A 1 91 ? 11.425 9.767 -16.059 1.00 91.12 91 GLU A O 1
ATOM 726 N N . LYS A 1 92 ? 11.894 11.710 -17.086 1.00 91.75 92 LYS A N 1
ATOM 727 C CA . LYS A 1 92 ? 11.362 12.546 -16.014 1.00 91.75 92 LYS A CA 1
ATOM 728 C C . LYS A 1 92 ? 9.880 12.839 -16.249 1.00 91.75 92 LYS A C 1
ATOM 730 O O . LYS A 1 92 ? 9.524 13.576 -17.162 1.00 91.75 92 LYS A O 1
ATOM 735 N N . PHE A 1 93 ? 9.029 12.330 -15.365 1.00 90.62 93 PHE A N 1
ATOM 736 C CA . PHE A 1 93 ? 7.597 12.626 -15.305 1.00 90.62 93 PHE A CA 1
ATOM 737 C C . PHE A 1 93 ? 7.265 13.511 -14.097 1.00 90.62 93 PHE A C 1
ATOM 739 O O . PHE A 1 93 ? 8.107 13.773 -13.235 1.00 90.62 93 PHE A O 1
ATOM 746 N N . ALA A 1 94 ? 6.005 13.944 -13.988 1.00 86.00 94 ALA A N 1
ATOM 747 C CA . ALA A 1 94 ? 5.518 14.716 -12.841 1.00 86.00 94 ALA A CA 1
ATOM 748 C C . ALA A 1 94 ? 5.684 13.978 -11.495 1.00 86.00 94 ALA A C 1
ATOM 750 O O . ALA A 1 94 ? 5.819 14.614 -10.453 1.00 86.00 94 ALA A O 1
ATOM 751 N N . CYS A 1 95 ? 5.697 12.640 -11.505 1.00 80.62 95 CYS A N 1
ATOM 752 C CA . CYS A 1 95 ? 5.911 11.817 -10.313 1.00 80.62 95 CYS A CA 1
ATOM 753 C C . CYS A 1 95 ? 7.391 11.618 -9.943 1.00 80.62 95 CYS A C 1
ATOM 755 O O . CYS A 1 95 ? 7.669 11.013 -8.913 1.00 80.62 95 CYS A O 1
ATOM 757 N N . GLY A 1 96 ? 8.327 12.073 -10.779 1.00 87.06 96 GLY A N 1
ATOM 758 C CA . GLY A 1 96 ? 9.754 11.794 -10.649 1.00 87.06 96 GLY A CA 1
ATOM 759 C C . GLY A 1 96 ? 10.315 11.028 -11.846 1.00 87.06 96 GLY A C 1
ATOM 760 O O . GLY A 1 96 ? 9.732 11.013 -12.928 1.00 87.06 96 GLY A O 1
ATOM 761 N N . GLU A 1 97 ? 11.483 10.426 -11.654 1.00 91.31 97 GLU A N 1
ATOM 762 C CA . GLU A 1 97 ? 12.189 9.673 -12.691 1.00 91.31 97 GLU A CA 1
ATOM 763 C C . GLU A 1 97 ? 11.640 8.245 -12.790 1.00 91.31 97 GLU A C 1
ATOM 765 O O . GLU A 1 97 ? 11.785 7.462 -11.854 1.00 91.31 97 GLU A O 1
ATOM 770 N N . VAL A 1 98 ? 11.012 7.915 -13.918 1.00 91.12 98 VAL A N 1
ATOM 771 C CA . VAL A 1 98 ? 10.528 6.567 -14.247 1.00 91.12 98 VAL A CA 1
ATOM 772 C C . VAL A 1 98 ? 11.612 5.851 -15.042 1.00 91.12 98 VAL A C 1
ATOM 774 O O . VAL A 1 98 ? 12.178 6.415 -15.981 1.00 91.12 98 VAL A O 1
ATOM 777 N N . THR A 1 99 ? 11.908 4.609 -14.665 1.00 90.75 99 THR A N 1
ATOM 778 C CA . THR A 1 99 ? 12.898 3.776 -15.357 1.00 90.75 99 THR A CA 1
ATOM 779 C C . THR A 1 99 ? 12.191 2.754 -16.235 1.00 90.75 99 THR A C 1
ATOM 781 O O . THR A 1 99 ? 11.264 2.082 -15.796 1.00 90.75 99 THR A O 1
ATOM 784 N N . PHE A 1 100 ? 12.657 2.615 -17.466 1.00 90.12 100 PHE A N 1
ATOM 785 C CA . PHE A 1 100 ? 12.209 1.643 -18.450 1.00 90.12 100 PHE A CA 1
ATOM 786 C C . PHE A 1 100 ? 13.373 0.698 -18.727 1.00 90.12 100 PHE A C 1
ATOM 788 O O . PHE A 1 100 ? 14.401 1.152 -19.221 1.00 90.12 100 PHE A O 1
ATOM 795 N N . ARG A 1 101 ? 13.232 -0.595 -18.436 1.00 87.88 101 ARG A N 1
ATOM 796 C CA . ARG A 1 101 ? 14.233 -1.618 -18.775 1.00 87.88 101 ARG A CA 1
ATOM 797 C C . ARG A 1 101 ? 13.684 -2.521 -19.839 1.00 87.88 101 ARG A C 1
ATOM 799 O O . ARG A 1 101 ? 12.637 -3.139 -19.659 1.00 87.88 101 ARG A O 1
ATOM 806 N N . LEU A 1 102 ? 14.441 -2.676 -20.906 1.00 84.19 102 LEU A N 1
ATOM 807 C CA . LEU A 1 102 ? 14.180 -3.741 -21.856 1.00 84.19 102 LEU A CA 1
ATOM 808 C C . LEU A 1 102 ? 14.918 -5.007 -21.441 1.00 84.19 102 LEU A C 1
ATOM 810 O O . LEU A 1 102 ? 16.107 -4.975 -21.124 1.00 84.19 102 LEU A O 1
ATOM 814 N N . ILE A 1 103 ? 14.204 -6.129 -21.470 1.00 83.06 103 ILE A N 1
ATOM 815 C CA . ILE A 1 103 ? 14.748 -7.460 -21.220 1.00 83.06 103 ILE A CA 1
ATOM 816 C C . ILE A 1 103 ? 14.660 -8.244 -22.526 1.00 83.06 103 ILE A C 1
ATOM 818 O O . ILE A 1 103 ? 13.573 -8.547 -23.023 1.00 83.06 103 ILE A O 1
ATOM 822 N N . ASN A 1 104 ? 15.827 -8.548 -23.103 1.00 78.88 104 ASN A N 1
ATOM 823 C CA . ASN A 1 104 ? 15.982 -9.361 -24.315 1.00 78.88 104 ASN A CA 1
ATOM 824 C C . ASN A 1 104 ? 15.088 -8.924 -25.495 1.00 78.88 104 ASN A C 1
ATOM 826 O O . ASN A 1 104 ? 14.627 -9.776 -26.245 1.00 78.88 104 ASN A O 1
ATOM 830 N N . ASN A 1 105 ? 14.777 -7.626 -25.624 1.00 76.31 105 ASN A N 1
ATOM 831 C CA . ASN A 1 105 ? 13.842 -7.061 -26.616 1.00 76.31 105 ASN A CA 1
ATOM 832 C C . ASN A 1 105 ? 12.440 -7.707 -26.651 1.00 76.31 105 ASN A C 1
ATOM 834 O O . ASN A 1 105 ? 11.680 -7.481 -27.588 1.00 76.31 105 ASN A O 1
ATOM 838 N N . THR A 1 106 ? 12.083 -8.502 -25.642 1.00 84.12 106 THR A N 1
ATOM 839 C CA . THR A 1 106 ? 10.810 -9.241 -25.575 1.00 84.12 106 THR A CA 1
ATOM 840 C C . THR A 1 106 ? 9.908 -8.719 -24.474 1.00 84.12 106 THR A C 1
ATOM 842 O O . THR A 1 106 ? 8.701 -8.946 -24.514 1.00 84.12 106 THR A O 1
ATOM 845 N N . GLN A 1 107 ? 10.474 -8.015 -23.496 1.00 89.88 107 GLN A N 1
ATOM 846 C CA . GLN A 1 107 ? 9.736 -7.462 -22.375 1.00 89.88 107 GLN A CA 1
ATOM 847 C C . GLN A 1 107 ? 10.234 -6.055 -22.059 1.00 89.88 107 GLN A C 1
ATOM 849 O O . GLN A 1 107 ? 11.436 -5.783 -22.092 1.00 89.88 107 GLN A O 1
ATOM 854 N N . LEU A 1 108 ? 9.294 -5.175 -21.740 1.00 91.00 108 LEU A N 1
ATOM 855 C CA . LEU A 1 108 ? 9.533 -3.857 -21.182 1.00 91.00 108 LEU A CA 1
ATOM 856 C C . LEU A 1 108 ? 9.102 -3.884 -19.725 1.00 91.00 108 LEU A C 1
ATOM 858 O O . LEU A 1 108 ? 7.948 -4.166 -19.425 1.00 91.00 108 LEU A O 1
ATOM 862 N N . VAL A 1 109 ? 10.012 -3.553 -18.829 1.00 91.81 109 VAL A N 1
ATOM 863 C CA . VAL A 1 109 ? 9.722 -3.395 -17.413 1.00 91.81 109 VAL A CA 1
ATOM 864 C C . VAL A 1 109 ? 9.739 -1.911 -17.079 1.00 91.81 109 VAL A C 1
ATOM 866 O O . VAL A 1 109 ? 10.662 -1.198 -17.471 1.00 91.81 109 VAL A O 1
ATOM 869 N N . ILE A 1 110 ? 8.711 -1.439 -16.383 1.00 92.44 110 ILE A N 1
ATOM 870 C CA . ILE A 1 110 ? 8.560 -0.040 -15.986 1.00 92.44 110 ILE A CA 1
ATOM 871 C C . ILE A 1 110 ? 8.627 0.039 -14.460 1.00 92.44 110 ILE A C 1
ATOM 873 O O . ILE A 1 110 ? 7.754 -0.494 -13.775 1.00 92.44 110 ILE A O 1
ATOM 877 N N . TRP A 1 111 ? 9.643 0.731 -13.937 1.00 90.44 111 TRP A N 1
ATOM 878 C CA . TRP A 1 111 ? 9.749 1.089 -12.522 1.00 90.44 111 TRP A CA 1
ATOM 879 C C . TRP A 1 111 ? 9.321 2.526 -12.326 1.00 90.44 111 TRP A C 1
ATOM 881 O O . TRP A 1 111 ? 9.922 3.460 -12.867 1.00 90.44 111 TRP A O 1
ATOM 891 N N . LYS A 1 112 ? 8.329 2.697 -11.465 1.00 88.25 112 LYS A N 1
ATOM 892 C CA . LYS A 1 112 ? 7.945 4.008 -10.963 1.00 88.25 112 LYS A CA 1
ATOM 893 C C . LYS A 1 112 ? 8.713 4.301 -9.669 1.00 88.25 112 LYS A C 1
ATOM 895 O O . LYS A 1 112 ? 8.901 3.386 -8.862 1.00 88.25 112 LYS A O 1
ATOM 900 N N . PRO A 1 113 ? 9.140 5.555 -9.441 1.00 84.62 113 PRO A N 1
ATOM 901 C CA . PRO A 1 113 ? 9.730 5.931 -8.168 1.00 84.62 113 PRO A CA 1
ATOM 902 C C . PRO A 1 113 ? 8.699 5.796 -7.044 1.00 84.62 113 PRO A C 1
ATOM 904 O O . PRO A 1 113 ? 7.492 5.948 -7.249 1.00 84.62 113 PRO A O 1
ATOM 907 N N . GLU A 1 114 ? 9.197 5.540 -5.842 1.00 83.56 114 GLU A N 1
ATOM 908 C CA . GLU A 1 114 ? 8.384 5.546 -4.631 1.00 83.56 114 GLU A CA 1
ATOM 909 C C . GLU A 1 114 ? 7.706 6.898 -4.424 1.00 83.56 114 GLU A C 1
ATOM 911 O O . GLU A 1 114 ? 8.269 7.960 -4.712 1.00 83.56 114 GLU A O 1
ATOM 916 N N . LYS A 1 115 ? 6.476 6.850 -3.915 1.00 84.81 115 LYS A N 1
ATOM 917 C CA . LYS A 1 115 ? 5.650 8.038 -3.729 1.00 84.81 115 LYS A CA 1
ATOM 918 C C . LYS A 1 115 ? 4.858 7.933 -2.437 1.00 84.81 115 LYS A C 1
ATOM 920 O O . LYS A 1 115 ? 4.310 6.884 -2.120 1.00 84.81 115 LYS A O 1
ATOM 925 N N . VAL A 1 116 ? 4.741 9.049 -1.727 1.00 83.81 116 VAL A N 1
ATOM 926 C CA . VAL A 1 116 ? 3.816 9.169 -0.596 1.00 83.81 116 VAL A CA 1
ATOM 927 C C . VAL A 1 116 ? 2.382 9.152 -1.122 1.00 83.81 116 VAL A C 1
ATOM 929 O O . VAL A 1 116 ? 2.034 9.899 -2.043 1.00 83.81 116 VAL A O 1
ATOM 932 N N . VAL A 1 117 ? 1.549 8.292 -0.547 1.00 82.75 117 VAL A N 1
ATOM 933 C CA . VAL A 1 117 ? 0.138 8.157 -0.902 1.00 82.75 117 VAL A CA 1
ATOM 934 C C . VAL A 1 117 ? -0.713 8.784 0.188 1.00 82.75 117 VAL A C 1
ATOM 936 O O . VAL A 1 117 ? -0.557 8.499 1.371 1.00 82.75 117 VAL A O 1
ATOM 939 N N . ASP A 1 118 ? -1.645 9.641 -0.225 1.00 83.50 118 ASP A N 1
ATOM 940 C CA . ASP A 1 118 ? -2.670 10.164 0.675 1.00 83.50 118 ASP A CA 1
ATOM 941 C C . ASP A 1 118 ? -3.512 9.002 1.224 1.00 83.50 118 ASP A C 1
ATOM 943 O O . ASP A 1 118 ? -4.027 8.180 0.459 1.00 83.50 118 ASP A O 1
ATOM 947 N N . LYS A 1 119 ? -3.691 8.976 2.546 1.00 82.38 119 LYS A N 1
ATOM 948 C CA . LYS A 1 119 ? -4.528 8.030 3.299 1.00 82.38 119 LYS A CA 1
ATOM 949 C C . LYS A 1 119 ? -5.886 7.744 2.643 1.00 82.38 119 LYS A C 1
ATOM 951 O O . LYS A 1 119 ? -6.367 6.614 2.670 1.00 82.38 119 LYS A O 1
ATOM 956 N N . ARG A 1 120 ? -6.509 8.751 2.022 1.00 82.50 120 ARG A N 1
ATOM 957 C CA . ARG A 1 120 ? -7.824 8.654 1.357 1.00 82.50 120 ARG A CA 1
ATOM 958 C C . ARG A 1 120 ? -7.807 7.812 0.082 1.00 82.50 120 ARG A C 1
ATOM 960 O O . ARG A 1 120 ? -8.863 7.430 -0.411 1.00 82.50 120 ARG A O 1
ATOM 967 N N . HIS A 1 121 ? -6.630 7.548 -0.473 1.00 82.56 121 HIS A N 1
ATOM 968 C CA . HIS A 1 121 ? -6.452 6.851 -1.742 1.00 82.56 121 HIS A CA 1
ATOM 969 C C . HIS A 1 121 ? -5.992 5.399 -1.600 1.00 82.56 121 HIS A C 1
ATOM 971 O O . HIS A 1 121 ? -5.806 4.744 -2.622 1.00 82.56 121 HIS A O 1
ATOM 977 N N . ILE A 1 122 ? -5.850 4.888 -0.373 1.00 84.81 122 ILE A N 1
ATOM 978 C CA . ILE A 1 122 ? -5.391 3.515 -0.112 1.00 84.81 122 ILE A CA 1
ATOM 979 C C . ILE A 1 122 ? -6.294 2.471 -0.785 1.00 84.81 122 ILE A C 1
ATOM 981 O O . ILE A 1 122 ? -5.777 1.560 -1.412 1.00 84.81 122 ILE A O 1
ATOM 985 N N . ARG A 1 123 ? -7.624 2.637 -0.725 1.00 82.69 123 ARG A N 1
ATOM 986 C CA . ARG A 1 123 ? -8.610 1.674 -1.268 1.00 82.69 123 ARG A CA 1
ATOM 987 C C . ARG A 1 123 ? -8.635 1.529 -2.791 1.00 82.69 123 ARG A C 1
ATOM 989 O O . ARG A 1 123 ? -9.308 0.648 -3.303 1.00 82.69 123 ARG A O 1
ATOM 996 N N . ASN A 1 124 ? -8.011 2.466 -3.497 1.00 82.06 124 ASN A N 1
ATOM 997 C CA . ASN A 1 124 ? -7.993 2.497 -4.957 1.00 82.06 124 ASN A CA 1
ATOM 998 C C . ASN A 1 124 ? -6.540 2.589 -5.440 1.00 82.06 124 ASN A C 1
ATOM 1000 O O . ASN A 1 124 ? -6.262 3.226 -6.460 1.00 82.06 124 ASN A O 1
ATOM 1004 N N . CYS A 1 125 ? -5.592 2.072 -4.652 1.00 82.50 125 CYS A N 1
ATOM 1005 C CA . CYS A 1 125 ? -4.178 2.220 -4.957 1.00 82.50 125 CYS A CA 1
ATOM 1006 C C . CYS A 1 125 ? -3.840 1.393 -6.195 1.00 82.50 125 CYS A C 1
ATOM 1008 O O . CYS A 1 125 ? -3.284 1.939 -7.145 1.00 82.50 125 CYS A O 1
ATOM 1010 N N . THR A 1 126 ? -4.297 0.139 -6.231 1.00 82.31 126 THR A N 1
ATOM 1011 C CA . THR A 1 126 ? -4.135 -0.773 -7.371 1.00 82.31 126 THR A CA 1
ATOM 1012 C C . THR A 1 126 ? -4.565 -0.130 -8.692 1.00 82.31 126 THR A C 1
ATOM 1014 O O . THR A 1 126 ? -3.761 -0.006 -9.615 1.00 82.31 126 THR A O 1
ATOM 1017 N N . ASP A 1 127 ? -5.806 0.353 -8.777 1.00 83.62 127 ASP A N 1
ATOM 1018 C CA . ASP A 1 127 ? -6.351 0.924 -10.016 1.00 83.62 127 ASP A CA 1
ATOM 1019 C C . ASP A 1 127 ? -5.577 2.165 -10.472 1.00 83.62 127 ASP A C 1
ATOM 1021 O O . ASP A 1 127 ? -5.275 2.332 -11.657 1.00 83.62 127 ASP A O 1
ATOM 1025 N N . LYS A 1 128 ? -5.202 3.033 -9.523 1.00 83.62 128 LYS A N 1
ATOM 1026 C CA . LYS A 1 128 ? -4.398 4.225 -9.816 1.00 83.62 128 LYS A CA 1
ATOM 1027 C C . LYS A 1 128 ? -3.024 3.859 -10.354 1.00 83.62 128 LYS A C 1
ATOM 1029 O O . LYS A 1 128 ? -2.568 4.477 -11.312 1.00 83.62 128 LYS A O 1
ATOM 1034 N N . ILE A 1 129 ? -2.391 2.855 -9.758 1.00 83.62 129 ILE A N 1
ATOM 1035 C CA . ILE A 1 129 ? -1.087 2.358 -10.181 1.00 83.62 129 ILE A CA 1
ATOM 1036 C C . ILE A 1 129 ? -1.151 1.856 -11.621 1.00 83.62 129 ILE A C 1
ATOM 1038 O O . ILE A 1 129 ? -0.324 2.256 -12.439 1.00 83.62 129 ILE A O 1
ATOM 1042 N N . TYR A 1 130 ? -2.134 1.016 -11.947 1.00 85.31 130 TYR A N 1
ATOM 1043 C CA . TYR A 1 130 ? -2.297 0.508 -13.307 1.00 85.31 130 TYR A CA 1
ATOM 1044 C C . TYR A 1 130 ? -2.550 1.629 -14.311 1.00 85.31 130 TYR A C 1
ATOM 1046 O O . TYR A 1 130 ? -1.935 1.639 -15.377 1.00 85.31 130 TYR A O 1
ATOM 1054 N N . SER A 1 131 ? -3.398 2.598 -13.958 1.00 87.62 131 SER A N 1
ATOM 1055 C CA . SER A 1 131 ? -3.661 3.762 -14.805 1.00 87.62 131 SER A CA 1
ATOM 1056 C C . SER A 1 131 ? -2.382 4.556 -15.089 1.00 87.62 131 SER A C 1
ATOM 1058 O O . SER A 1 131 ? -2.070 4.823 -16.247 1.00 87.62 131 SER A O 1
ATOM 1060 N N . GLU A 1 132 ? -1.602 4.889 -14.056 1.00 88.19 132 GLU A N 1
ATOM 1061 C CA . GLU A 1 132 ? -0.337 5.624 -14.208 1.00 88.19 132 GLU A CA 1
ATOM 1062 C C . GLU A 1 132 ? 0.696 4.814 -15.013 1.00 88.19 132 GLU A C 1
ATOM 1064 O O . GLU A 1 132 ? 1.386 5.353 -15.878 1.00 88.19 132 GLU A O 1
ATOM 1069 N N . MET A 1 133 ? 0.787 3.501 -14.787 1.00 90.25 133 MET A N 1
ATOM 1070 C CA . MET A 1 133 ? 1.699 2.634 -15.538 1.00 90.25 133 MET A CA 1
ATOM 1071 C C . MET A 1 133 ? 1.322 2.530 -17.013 1.00 90.25 133 MET A C 1
ATOM 1073 O O . MET A 1 133 ? 2.209 2.497 -17.869 1.00 90.25 133 MET A O 1
ATOM 1077 N N . GLN A 1 134 ? 0.026 2.521 -17.325 1.00 92.44 134 GLN A N 1
ATOM 1078 C CA . GLN A 1 134 ? -0.453 2.544 -18.702 1.00 92.44 134 GLN A CA 1
ATOM 1079 C C . GLN A 1 134 ? -0.119 3.874 -19.389 1.00 92.44 134 GLN A C 1
ATOM 1081 O O . GLN A 1 134 ? 0.212 3.883 -20.575 1.00 92.44 134 GLN A O 1
ATOM 1086 N N . GLU A 1 135 ? -0.147 5.001 -18.671 1.00 92.88 135 GLU A N 1
ATOM 1087 C CA . GLU A 1 135 ? 0.303 6.292 -19.206 1.00 92.88 135 GLU A CA 1
ATOM 1088 C C . GLU A 1 135 ? 1.787 6.257 -19.599 1.00 92.88 135 GLU A C 1
ATOM 1090 O O . GLU A 1 135 ? 2.141 6.688 -20.702 1.00 92.88 135 GLU A O 1
ATOM 1095 N N . TYR A 1 136 ? 2.649 5.684 -18.752 1.00 93.94 136 TYR A N 1
ATOM 1096 C CA . TYR A 1 136 ? 4.079 5.535 -19.053 1.00 93.94 136 TYR A CA 1
ATOM 1097 C C . TYR A 1 136 ? 4.327 4.570 -20.216 1.00 93.94 136 TYR A C 1
ATOM 1099 O O . TYR A 1 136 ? 5.145 4.858 -21.093 1.00 93.94 136 TYR A O 1
ATOM 1107 N N . ALA A 1 137 ? 3.588 3.460 -20.274 1.00 94.25 137 ALA A N 1
ATOM 1108 C CA . ALA A 1 137 ? 3.642 2.514 -21.385 1.00 94.25 137 ALA A CA 1
ATOM 1109 C C . ALA A 1 137 ? 3.213 3.171 -22.709 1.00 94.25 137 ALA A C 1
ATOM 1111 O O . ALA A 1 137 ? 3.919 3.070 -23.712 1.00 94.25 137 ALA A O 1
ATOM 1112 N N . ASN A 1 138 ? 2.114 3.931 -22.702 1.00 95.31 138 ASN A N 1
ATOM 1113 C CA . ASN A 1 138 ? 1.628 4.672 -23.867 1.00 95.31 138 ASN A CA 1
ATOM 1114 C C . ASN A 1 138 ? 2.640 5.721 -24.339 1.00 95.31 138 ASN A C 1
ATOM 1116 O O . ASN A 1 138 ? 2.840 5.896 -25.545 1.00 95.31 138 ASN A O 1
ATOM 1120 N N . TRP A 1 139 ? 3.275 6.429 -23.401 1.00 95.25 139 TRP A N 1
ATOM 1121 C CA . TRP A 1 139 ? 4.358 7.355 -23.717 1.00 95.25 139 TRP A CA 1
ATOM 1122 C C . TRP A 1 139 ? 5.512 6.624 -24.409 1.00 95.25 139 TRP A C 1
ATOM 1124 O O . TRP A 1 139 ? 5.943 7.052 -25.480 1.00 95.25 139 TRP A O 1
ATOM 1134 N N . PHE A 1 140 ? 5.945 5.484 -23.864 1.00 92.44 140 PHE A N 1
ATOM 1135 C CA . PHE A 1 140 ? 7.032 4.683 -24.425 1.00 92.44 140 PHE A CA 1
ATOM 1136 C C . PHE A 1 140 ? 6.697 4.181 -25.839 1.00 92.44 140 PHE A C 1
ATOM 1138 O O . PHE A 1 140 ? 7.495 4.347 -26.762 1.00 92.44 140 PHE A O 1
ATOM 1145 N N . GLN A 1 141 ? 5.485 3.653 -26.044 1.00 93.56 141 GLN A N 1
ATOM 1146 C CA . GLN A 1 141 ? 5.003 3.202 -27.355 1.00 93.56 141 GLN A CA 1
ATOM 1147 C C . GLN A 1 141 ? 5.025 4.310 -28.401 1.00 93.56 141 GLN A C 1
ATOM 1149 O O . GLN A 1 141 ? 5.494 4.093 -29.517 1.00 93.56 141 GLN A O 1
ATOM 1154 N N . LYS A 1 142 ? 4.548 5.507 -28.044 1.00 94.00 142 LYS A N 1
ATOM 1155 C CA . LYS A 1 142 ? 4.563 6.669 -28.941 1.00 94.00 142 LYS A CA 1
ATOM 1156 C C . LYS A 1 142 ? 5.987 7.133 -29.223 1.00 94.00 142 LYS A C 1
ATOM 1158 O O . LYS A 1 142 ? 6.317 7.412 -30.372 1.00 94.00 142 LYS A O 1
ATOM 1163 N N . ARG A 1 143 ? 6.829 7.193 -28.187 1.00 92.19 143 ARG A N 1
ATOM 1164 C CA . ARG A 1 143 ? 8.203 7.694 -28.279 1.00 92.19 143 ARG A CA 1
ATOM 1165 C C . ARG A 1 143 ? 9.085 6.810 -29.150 1.00 92.19 143 ARG A C 1
ATOM 1167 O O . ARG A 1 143 ? 9.892 7.351 -29.896 1.00 92.19 143 ARG A O 1
ATOM 1174 N N . PHE A 1 144 ? 8.936 5.493 -29.044 1.00 87.81 144 PHE A N 1
ATOM 1175 C CA . PHE A 1 144 ? 9.808 4.522 -29.708 1.00 87.81 144 PHE A CA 1
ATOM 1176 C C . PHE A 1 144 ? 9.125 3.741 -30.838 1.00 87.81 144 PHE A C 1
ATOM 1178 O O . PHE A 1 144 ? 9.733 2.842 -31.421 1.00 87.81 144 PHE A O 1
ATOM 1185 N N . ARG A 1 145 ? 7.875 4.101 -31.163 1.00 88.94 145 ARG A N 1
ATOM 1186 C CA . ARG A 1 145 ? 7.039 3.484 -32.206 1.00 88.94 145 ARG A CA 1
ATOM 1187 C C . ARG A 1 145 ? 6.988 1.962 -32.083 1.00 88.94 145 ARG A C 1
ATOM 1189 O O . ARG A 1 145 ? 7.268 1.246 -33.037 1.00 88.94 145 ARG A O 1
ATOM 1196 N N . CYS A 1 146 ? 6.665 1.484 -30.888 1.00 89.00 146 CYS A N 1
ATOM 1197 C CA . CYS A 1 146 ? 6.582 0.061 -30.575 1.00 89.00 146 CYS A CA 1
ATOM 1198 C C . CYS A 1 146 ? 5.153 -0.340 -30.183 1.00 89.00 146 CYS A C 1
ATOM 1200 O O . CYS A 1 146 ? 4.289 0.508 -29.924 1.00 89.00 146 CYS A O 1
ATOM 1202 N N . LYS A 1 147 ? 4.899 -1.650 -30.110 1.00 92.50 147 LYS A N 1
ATOM 1203 C CA . LYS A 1 147 ? 3.641 -2.191 -29.580 1.00 92.50 147 LYS A CA 1
ATOM 1204 C C . LYS A 1 147 ? 3.910 -3.050 -28.363 1.00 92.50 147 LYS A C 1
ATOM 1206 O O . LYS A 1 147 ? 4.722 -3.972 -28.417 1.00 92.50 147 LYS A O 1
ATOM 1211 N N . LEU A 1 148 ? 3.187 -2.752 -27.295 1.00 94.19 148 LEU A N 1
ATOM 1212 C CA . LEU A 1 148 ? 3.213 -3.500 -26.049 1.00 94.19 148 LEU A CA 1
ATOM 1213 C C . LEU A 1 148 ? 1.957 -4.369 -25.930 1.00 94.19 148 LEU A C 1
ATOM 1215 O O . LEU A 1 148 ? 0.907 -4.041 -26.483 1.00 94.19 148 LEU A O 1
ATOM 1219 N N . GLY A 1 149 ? 2.097 -5.497 -25.243 1.00 93.75 149 GLY A N 1
ATOM 1220 C CA . GLY A 1 149 ? 1.010 -6.375 -24.838 1.00 93.75 149 GLY A CA 1
ATOM 1221 C C . GLY A 1 149 ? 0.334 -5.893 -23.563 1.00 93.75 149 GLY A C 1
ATOM 1222 O O . GLY A 1 149 ? 0.449 -4.732 -23.181 1.00 93.75 149 GLY A O 1
ATOM 1223 N N . LEU A 1 150 ? -0.395 -6.798 -22.914 1.00 89.94 150 LEU A N 1
ATOM 1224 C CA . LEU A 1 150 ? -1.070 -6.486 -21.659 1.00 89.94 150 LEU A CA 1
ATOM 1225 C C . LEU A 1 150 ? -0.058 -6.360 -20.511 1.00 89.94 150 LEU A C 1
ATOM 1227 O O . LEU A 1 150 ? 0.925 -7.106 -20.500 1.00 89.94 150 LEU A O 1
ATOM 1231 N N . PRO A 1 151 ? -0.292 -5.440 -19.561 1.00 91.00 151 PRO A N 1
ATOM 1232 C CA . PRO A 1 151 ? 0.520 -5.356 -18.361 1.00 91.00 151 PRO A CA 1
ATOM 1233 C C . PRO A 1 151 ? 0.357 -6.611 -17.506 1.00 91.00 151 PRO A C 1
ATOM 1235 O O . PRO A 1 151 ? -0.755 -7.093 -17.289 1.00 91.00 151 PRO A O 1
ATOM 1238 N N . GLU A 1 152 ? 1.466 -7.075 -16.949 1.00 88.25 152 GLU A N 1
ATOM 1239 C CA . GLU A 1 152 ? 1.515 -8.057 -15.873 1.00 88.25 152 GLU A CA 1
ATOM 1240 C C . GLU A 1 152 ? 2.252 -7.434 -14.680 1.00 88.25 152 GLU A C 1
ATOM 1242 O O . GLU A 1 152 ? 3.171 -6.623 -14.845 1.00 88.25 152 GLU A O 1
ATOM 1247 N N . ILE A 1 153 ? 1.858 -7.794 -13.458 1.00 82.00 153 ILE A N 1
ATOM 1248 C CA . ILE A 1 153 ? 2.606 -7.371 -12.271 1.00 82.00 153 ILE A CA 1
ATOM 1249 C C . ILE A 1 153 ? 3.929 -8.131 -12.266 1.00 82.00 153 ILE A C 1
ATOM 1251 O O . ILE A 1 153 ? 3.948 -9.359 -12.212 1.00 82.00 153 ILE A O 1
ATOM 1255 N N . TYR A 1 154 ? 5.037 -7.395 -12.321 1.00 82.06 154 TYR A N 1
ATOM 1256 C CA . TYR A 1 154 ? 6.370 -7.982 -12.206 1.00 82.06 154 TYR A CA 1
ATOM 1257 C C . TYR A 1 154 ? 6.788 -8.124 -10.744 1.00 82.06 154 TYR A C 1
ATOM 1259 O O . TYR A 1 154 ? 7.378 -9.126 -10.348 1.00 82.06 154 TYR A O 1
ATOM 1267 N N . GLN A 1 155 ? 6.476 -7.106 -9.943 1.00 80.75 155 GLN A N 1
ATOM 1268 C CA . GLN A 1 155 ? 6.673 -7.107 -8.503 1.00 80.75 155 GLN A CA 1
ATOM 1269 C C . GLN A 1 155 ? 5.477 -6.423 -7.852 1.00 80.75 155 GLN A C 1
ATOM 1271 O O . GLN A 1 155 ? 5.130 -5.301 -8.234 1.00 80.75 155 GLN A O 1
ATOM 1276 N N . ASP A 1 156 ? 4.862 -7.112 -6.889 1.00 79.25 156 ASP A N 1
ATOM 1277 C CA . ASP A 1 156 ? 3.749 -6.568 -6.120 1.00 79.25 156 ASP A CA 1
ATOM 1278 C C . ASP A 1 156 ? 4.189 -5.294 -5.397 1.00 79.25 156 ASP A C 1
ATOM 1280 O O . ASP A 1 156 ? 5.256 -5.235 -4.773 1.00 79.25 156 ASP A O 1
ATOM 1284 N N . TYR A 1 157 ? 3.346 -4.267 -5.485 1.00 84.56 157 TYR A N 1
ATOM 1285 C CA . TYR A 1 157 ? 3.535 -3.063 -4.695 1.00 84.56 157 TYR A CA 1
ATOM 1286 C C . TYR A 1 157 ? 3.260 -3.375 -3.222 1.00 84.56 157 TYR A C 1
ATOM 1288 O O . TYR A 1 157 ? 2.500 -4.283 -2.876 1.00 84.56 157 TYR A O 1
ATOM 1296 N N . HIS A 1 158 ? 3.846 -2.576 -2.342 1.00 88.06 158 HIS A N 1
ATOM 1297 C CA . HIS A 1 158 ? 3.518 -2.605 -0.925 1.00 88.06 158 HIS A CA 1
ATOM 1298 C C . HIS A 1 158 ? 3.393 -1.185 -0.388 1.00 88.06 158 HIS A C 1
ATOM 1300 O O . HIS A 1 158 ? 4.026 -0.238 -0.861 1.00 88.06 158 HIS A O 1
ATOM 1306 N N . LEU A 1 159 ? 2.508 -1.039 0.588 1.00 89.75 159 LEU A N 1
ATOM 1307 C CA . LEU A 1 159 ? 2.323 0.174 1.357 1.00 89.75 159 LEU A CA 1
ATOM 1308 C C . LEU A 1 159 ? 3.172 0.049 2.613 1.00 89.75 159 LEU A C 1
ATOM 1310 O O . LEU A 1 159 ? 2.915 -0.818 3.446 1.00 89.75 159 LEU A O 1
ATOM 1314 N N . ALA A 1 160 ? 4.172 0.914 2.713 1.00 89.81 160 ALA A N 1
ATOM 1315 C CA . ALA A 1 160 ? 5.101 0.986 3.820 1.00 89.81 160 ALA A CA 1
ATOM 1316 C C . ALA A 1 160 ? 4.742 2.144 4.753 1.00 89.81 160 ALA A C 1
ATOM 1318 O O . ALA A 1 160 ? 4.424 3.259 4.324 1.00 89.81 160 ALA A O 1
ATOM 1319 N N . PHE A 1 161 ? 4.810 1.869 6.044 1.00 89.38 161 PHE A N 1
ATOM 1320 C CA . PHE A 1 161 ? 4.484 2.771 7.132 1.00 89.38 161 PHE A CA 1
ATOM 1321 C C . PHE A 1 161 ? 5.652 2.789 8.097 1.00 89.38 161 PHE A C 1
ATOM 1323 O O . PHE A 1 161 ? 6.143 1.736 8.494 1.00 89.38 161 PHE A O 1
ATOM 1330 N N . GLN A 1 162 ? 6.065 3.973 8.527 1.00 87.25 162 GLN A N 1
ATOM 1331 C CA . GLN A 1 162 ? 7.065 4.068 9.578 1.00 87.25 162 GLN A CA 1
ATOM 1332 C C . GLN A 1 162 ? 6.527 3.430 10.866 1.00 87.25 162 GLN A C 1
ATOM 1334 O O . GLN A 1 162 ? 5.410 3.741 11.292 1.00 87.25 162 GLN A O 1
ATOM 1339 N N . GLU A 1 163 ? 7.309 2.540 11.483 1.00 87.06 163 GLU A N 1
ATOM 1340 C CA . GLU A 1 163 ? 6.930 1.990 12.779 1.00 87.06 163 GLU A CA 1
ATOM 1341 C C . GLU A 1 163 ? 7.237 3.007 13.880 1.00 87.06 163 GLU A C 1
ATOM 1343 O O . GLU A 1 163 ? 8.351 3.521 13.983 1.00 87.06 163 GLU A O 1
ATOM 1348 N N . ASN A 1 164 ? 6.231 3.295 14.703 1.00 83.81 164 ASN A N 1
ATOM 1349 C CA . ASN A 1 164 ? 6.319 4.276 15.781 1.00 83.81 164 ASN A CA 1
ATOM 1350 C C . ASN A 1 164 ? 6.331 3.609 17.162 1.00 83.81 164 ASN A C 1
ATOM 1352 O O . ASN A 1 164 ? 6.728 4.251 18.132 1.00 83.81 164 ASN A O 1
ATOM 1356 N N . ASP A 1 165 ? 5.923 2.340 17.263 1.00 84.06 165 ASP A N 1
ATOM 1357 C CA . ASP A 1 165 ? 5.981 1.582 18.508 1.00 84.06 165 ASP A CA 1
ATOM 1358 C C . ASP A 1 165 ? 7.444 1.231 18.849 1.00 84.06 165 ASP A C 1
ATOM 1360 O O . ASP A 1 165 ? 8.091 0.490 18.102 1.00 84.06 165 ASP A O 1
ATOM 1364 N N . PRO A 1 166 ? 7.995 1.744 19.964 1.00 86.38 166 PRO A N 1
ATOM 1365 C CA . PRO A 1 166 ? 9.399 1.541 20.307 1.00 86.38 166 PRO A CA 1
ATOM 1366 C C . PRO A 1 166 ? 9.735 0.072 20.602 1.00 86.38 166 PRO A C 1
ATOM 1368 O O . PRO A 1 166 ? 10.845 -0.365 20.312 1.00 86.38 166 PRO A O 1
ATOM 1371 N N . VAL A 1 167 ? 8.790 -0.710 21.131 1.00 87.81 167 VAL A N 1
ATOM 1372 C CA . VAL A 1 167 ? 9.012 -2.126 21.456 1.00 87.81 167 VAL A CA 1
ATOM 1373 C C . VAL A 1 167 ? 9.098 -2.950 20.178 1.00 87.81 167 VAL A C 1
ATOM 1375 O O . VAL A 1 167 ? 10.011 -3.766 20.026 1.00 87.81 167 VAL A O 1
ATOM 1378 N N . LEU A 1 168 ? 8.172 -2.725 19.242 1.00 83.50 168 LEU A N 1
ATOM 1379 C CA . LEU A 1 168 ? 8.208 -3.388 17.939 1.00 83.50 168 LEU A CA 1
ATOM 1380 C C . LEU A 1 168 ? 9.444 -2.973 17.148 1.00 83.50 168 LEU A C 1
ATOM 1382 O O . LEU A 1 168 ? 10.104 -3.842 16.584 1.00 83.50 168 LEU A O 1
ATOM 1386 N N . ARG A 1 169 ? 9.804 -1.685 17.160 1.00 86.00 169 ARG A N 1
ATOM 1387 C CA . ARG A 1 169 ? 11.043 -1.205 16.541 1.00 86.00 169 ARG A CA 1
ATOM 1388 C C . ARG A 1 169 ? 12.262 -1.958 17.058 1.00 86.00 169 ARG A C 1
ATOM 1390 O O . ARG A 1 169 ? 12.946 -2.588 16.259 1.00 86.00 169 ARG A O 1
ATOM 1397 N N . ASP A 1 170 ? 12.488 -1.967 18.370 1.00 87.50 170 ASP A N 1
ATOM 1398 C CA . ASP A 1 170 ? 13.626 -2.661 18.984 1.00 87.50 170 ASP A CA 1
ATOM 1399 C C . ASP A 1 170 ? 13.655 -4.151 18.625 1.00 87.50 170 ASP A C 1
ATOM 1401 O O . ASP A 1 170 ? 14.721 -4.748 18.443 1.00 87.50 170 ASP A O 1
ATOM 1405 N N . TYR A 1 171 ? 12.482 -4.780 18.544 1.00 86.50 171 TYR A N 1
ATOM 1406 C CA . TYR A 1 171 ? 12.375 -6.182 18.174 1.00 86.50 171 TYR A CA 1
ATOM 1407 C C . TYR A 1 171 ? 12.742 -6.412 16.704 1.00 86.50 171 TYR A C 1
ATOM 1409 O O . TYR A 1 171 ? 13.515 -7.328 16.416 1.00 86.50 171 TYR A O 1
ATOM 1417 N N . VAL A 1 172 ? 12.229 -5.599 15.777 1.00 85.75 172 VAL A N 1
ATOM 1418 C CA . VAL A 1 172 ? 12.568 -5.674 14.345 1.00 85.75 172 VAL A CA 1
ATOM 1419 C C . VAL A 1 172 ? 14.053 -5.394 14.142 1.00 85.75 172 VAL A C 1
ATOM 1421 O O . VAL A 1 172 ? 14.711 -6.124 13.410 1.00 85.75 172 VAL A O 1
ATOM 1424 N N . GLU A 1 173 ? 14.616 -4.411 14.848 1.00 84.38 173 GLU A N 1
ATOM 1425 C CA . GLU A 1 173 ? 16.042 -4.088 14.760 1.00 84.38 173 GLU A CA 1
ATOM 1426 C C . GLU A 1 173 ? 16.941 -5.253 15.202 1.00 84.38 173 GLU A C 1
ATOM 1428 O O . GLU A 1 173 ? 18.000 -5.476 14.618 1.00 84.38 173 GLU A O 1
ATOM 1433 N N . LYS A 1 174 ? 16.505 -6.044 16.190 1.00 86.62 174 LYS A N 1
ATOM 1434 C CA . LYS A 1 174 ? 17.242 -7.226 16.671 1.00 86.62 174 LYS A CA 1
ATOM 1435 C C . LYS A 1 174 ? 17.047 -8.471 15.805 1.00 86.62 174 LYS A C 1
ATOM 1437 O O . LYS A 1 174 ? 17.966 -9.279 15.705 1.00 86.62 174 LYS A O 1
ATOM 1442 N N . ASN A 1 175 ? 15.858 -8.658 15.232 1.00 82.81 175 ASN A N 1
ATOM 1443 C CA . ASN A 1 175 ? 15.463 -9.911 14.572 1.00 82.81 175 ASN A CA 1
ATOM 1444 C C . ASN A 1 175 ? 15.390 -9.808 13.035 1.00 82.81 175 ASN A C 1
ATOM 1446 O O . ASN A 1 175 ? 15.209 -10.819 12.357 1.00 82.81 175 ASN A O 1
ATOM 1450 N N . GLY A 1 176 ? 15.543 -8.611 12.470 1.00 82.88 176 GLY A N 1
ATOM 1451 C CA . GLY A 1 176 ? 15.572 -8.342 11.033 1.00 82.88 176 GLY A CA 1
ATOM 1452 C C . GLY A 1 176 ? 14.188 -8.230 10.392 1.00 82.88 176 GLY A C 1
ATOM 1453 O O . GLY A 1 176 ? 13.857 -7.176 9.856 1.00 82.88 176 GLY A O 1
ATOM 1454 N N . ILE A 1 177 ? 13.387 -9.302 10.426 1.00 86.00 177 ILE A N 1
ATOM 1455 C CA . ILE A 1 177 ? 12.060 -9.340 9.789 1.00 86.00 177 ILE A CA 1
ATOM 1456 C C . ILE A 1 177 ? 11.027 -10.073 10.647 1.00 86.00 177 ILE A C 1
ATOM 1458 O O . ILE A 1 177 ? 11.288 -11.149 11.185 1.00 86.00 177 ILE A O 1
ATOM 1462 N N . ILE A 1 178 ? 9.818 -9.521 10.720 1.00 86.94 178 ILE A N 1
ATOM 1463 C CA . ILE A 1 178 ? 8.649 -10.158 11.334 1.00 86.94 178 ILE A CA 1
ATOM 1464 C C . ILE A 1 178 ? 7.588 -10.318 10.256 1.00 86.94 178 ILE A C 1
ATOM 1466 O O . ILE A 1 178 ? 7.232 -9.346 9.606 1.00 86.94 178 ILE A O 1
ATOM 1470 N N . LYS A 1 179 ? 7.043 -11.521 10.067 1.00 89.69 179 LYS A N 1
ATOM 1471 C CA . LYS A 1 179 ? 5.977 -11.767 9.084 1.00 89.69 179 LYS A CA 1
ATOM 1472 C C . LYS A 1 179 ? 4.657 -12.048 9.786 1.00 89.69 179 LYS A C 1
ATOM 1474 O O . LYS A 1 179 ? 4.601 -12.874 10.693 1.00 89.69 179 LYS A O 1
ATOM 1479 N N . VAL A 1 180 ? 3.596 -11.401 9.321 1.00 87.56 180 VAL A N 1
ATOM 1480 C CA . VAL A 1 180 ? 2.213 -11.684 9.709 1.00 87.56 180 VAL A CA 1
ATOM 1481 C C . VAL A 1 180 ? 1.608 -12.596 8.662 1.00 87.56 180 VAL A C 1
ATOM 1483 O O . VAL A 1 180 ? 1.623 -12.271 7.473 1.00 87.56 180 VAL A O 1
ATOM 1486 N N . VAL A 1 181 ? 1.062 -13.724 9.106 1.00 86.88 181 VAL A N 1
ATOM 1487 C CA . VAL A 1 181 ? 0.394 -14.690 8.235 1.00 86.88 181 VAL A CA 1
ATOM 1488 C C . VAL A 1 181 ? -1.090 -14.795 8.557 1.00 86.88 181 VAL A C 1
ATOM 1490 O O . VAL A 1 181 ? -1.498 -14.622 9.705 1.00 86.88 181 VAL A O 1
ATOM 1493 N N . ASP A 1 182 ? -1.901 -15.074 7.542 1.00 84.44 182 ASP A N 1
ATOM 1494 C CA . ASP A 1 182 ? -3.315 -15.395 7.726 1.00 84.44 182 ASP A CA 1
ATOM 1495 C C . ASP A 1 182 ? -3.535 -16.864 8.138 1.00 84.44 182 ASP A C 1
ATOM 1497 O O . ASP A 1 182 ? -2.597 -17.655 8.258 1.00 84.44 182 ASP A O 1
ATOM 1501 N N . GLY A 1 183 ? -4.800 -17.259 8.325 1.00 79.31 183 GLY A N 1
ATOM 1502 C CA . GLY A 1 183 ? -5.168 -18.636 8.682 1.00 79.31 183 GLY A CA 1
ATOM 1503 C C . GLY A 1 183 ? -4.815 -19.697 7.627 1.00 79.31 183 GLY A C 1
ATOM 1504 O O . GLY A 1 183 ? -4.893 -20.885 7.924 1.00 79.31 183 GLY A O 1
ATOM 1505 N N . ALA A 1 184 ? -4.418 -19.291 6.417 1.00 87.62 184 ALA A N 1
ATOM 1506 C CA . ALA A 1 184 ? -3.929 -20.169 5.357 1.00 87.62 184 ALA A CA 1
ATOM 1507 C C . ALA A 1 184 ? -2.389 -20.161 5.245 1.00 87.62 184 ALA A C 1
ATOM 1509 O O . ALA A 1 184 ? -1.840 -20.791 4.342 1.00 87.62 184 ALA A O 1
ATOM 1510 N N . GLY A 1 185 ? -1.685 -19.455 6.138 1.00 82.56 185 GLY A N 1
ATOM 1511 C CA . GLY A 1 185 ? -0.226 -19.348 6.142 1.00 82.56 185 GLY A CA 1
ATOM 1512 C C . GLY A 1 185 ? 0.343 -18.366 5.113 1.00 82.56 185 GLY A C 1
ATOM 1513 O O . GLY A 1 185 ? 1.552 -18.365 4.881 1.00 82.56 185 GLY A O 1
ATOM 1514 N N . ARG A 1 186 ? -0.489 -17.530 4.481 1.00 85.44 186 ARG A N 1
ATOM 1515 C CA . ARG A 1 186 ? -0.041 -16.529 3.500 1.00 85.44 186 ARG A CA 1
ATOM 1516 C C . ARG A 1 186 ? 0.435 -15.280 4.223 1.00 85.44 186 ARG A C 1
ATOM 1518 O O . ARG A 1 186 ? -0.244 -14.816 5.133 1.00 85.44 186 ARG A O 1
ATOM 1525 N N . VAL A 1 187 ? 1.567 -14.717 3.804 1.00 85.00 187 VAL A N 1
ATOM 1526 C CA . VAL A 1 187 ? 2.075 -13.454 4.360 1.00 85.00 187 VAL A CA 1
ATOM 1527 C C . VAL A 1 187 ? 1.162 -12.315 3.915 1.00 85.00 187 VAL A C 1
ATOM 1529 O O . VAL A 1 187 ? 1.004 -12.088 2.720 1.00 85.00 187 VAL A O 1
ATOM 1532 N N . ILE A 1 188 ? 0.562 -11.618 4.876 1.00 88.50 188 ILE A N 1
ATOM 1533 C CA . ILE A 1 188 ? -0.374 -10.506 4.636 1.00 88.50 188 ILE A CA 1
ATOM 1534 C C . ILE A 1 188 ? 0.217 -9.148 5.021 1.00 88.50 188 ILE A C 1
ATOM 1536 O O . ILE A 1 188 ? -0.230 -8.110 4.540 1.00 88.50 188 ILE A O 1
ATOM 1540 N N . ALA A 1 189 ? 1.228 -9.150 5.883 1.00 91.50 189 ALA A N 1
ATOM 1541 C CA . ALA A 1 189 ? 1.998 -7.975 6.250 1.00 91.50 189 ALA A CA 1
ATOM 1542 C C . ALA A 1 189 ? 3.342 -8.409 6.833 1.00 91.50 189 ALA A C 1
ATOM 1544 O O . ALA A 1 189 ? 3.519 -9.570 7.218 1.00 91.50 189 ALA A O 1
ATOM 1545 N N . TRP A 1 190 ? 4.290 -7.492 6.914 1.00 92.06 190 TRP A N 1
ATOM 1546 C CA . TRP A 1 190 ? 5.563 -7.732 7.573 1.00 92.06 190 TRP A CA 1
ATOM 1547 C C . TRP A 1 190 ? 6.107 -6.450 8.187 1.00 92.06 190 TRP A C 1
ATOM 1549 O O . TRP A 1 190 ? 5.652 -5.355 7.875 1.00 92.06 190 TRP A O 1
ATOM 1559 N N . TRP A 1 191 ? 7.074 -6.613 9.078 1.00 90.75 191 TRP A N 1
ATOM 1560 C CA . TRP A 1 191 ? 7.963 -5.543 9.485 1.00 90.75 191 TRP A CA 1
ATOM 1561 C C . TRP A 1 191 ? 9.377 -5.879 9.074 1.00 90.75 191 TRP A C 1
ATOM 1563 O O . TRP A 1 191 ? 9.813 -7.006 9.316 1.00 90.75 191 TRP A O 1
ATOM 1573 N N . ASP A 1 192 ? 10.101 -4.919 8.520 1.00 88.75 192 ASP A N 1
ATOM 1574 C CA . ASP A 1 192 ? 11.513 -5.072 8.197 1.00 88.75 192 ASP A CA 1
ATOM 1575 C C . ASP A 1 192 ? 12.313 -3.789 8.449 1.00 88.75 192 ASP A C 1
ATOM 1577 O O . ASP A 1 192 ? 11.765 -2.736 8.777 1.00 88.75 192 ASP A O 1
ATOM 1581 N N . GLN A 1 193 ? 13.639 -3.896 8.353 1.00 83.19 193 GLN A N 1
ATOM 1582 C CA . GLN A 1 193 ? 14.536 -2.742 8.360 1.00 83.19 193 GLN A CA 1
ATOM 1583 C C . GLN A 1 193 ? 14.720 -2.186 6.945 1.00 83.19 193 GLN A C 1
ATOM 1585 O O . GLN A 1 193 ? 15.780 -2.333 6.326 1.00 83.19 193 GLN A O 1
ATOM 1590 N N . SER A 1 194 ? 13.702 -1.503 6.444 1.00 75.25 194 SER A N 1
ATOM 1591 C CA . SER A 1 194 ? 13.797 -0.780 5.182 1.00 75.25 194 SER A CA 1
ATOM 1592 C C . SER A 1 194 ? 14.445 0.595 5.378 1.00 75.25 194 SER A C 1
ATOM 1594 O O . SER A 1 194 ? 14.057 1.402 6.215 1.00 75.25 194 SER A O 1
ATOM 1596 N N . LYS A 1 195 ? 15.494 0.886 4.595 1.00 72.06 195 LYS A N 1
ATOM 1597 C CA . LYS A 1 195 ? 16.173 2.204 4.558 1.00 72.06 195 LYS A CA 1
ATOM 1598 C C . LYS A 1 195 ? 16.717 2.710 5.905 1.00 72.06 195 LYS A C 1
ATOM 1600 O O . LYS A 1 195 ? 16.835 3.915 6.112 1.00 72.06 195 LYS A O 1
ATOM 1605 N N . GLY A 1 196 ? 17.105 1.795 6.791 1.00 77.25 196 GLY A N 1
ATOM 1606 C CA . GLY A 1 196 ? 17.728 2.128 8.075 1.00 77.25 196 GLY A CA 1
ATOM 1607 C C . GLY A 1 196 ? 16.744 2.412 9.211 1.00 77.25 196 GLY A C 1
ATOM 1608 O O . GLY A 1 196 ? 17.187 2.766 10.303 1.00 77.25 196 GLY A O 1
ATOM 1609 N N . HIS A 1 197 ? 15.440 2.225 8.991 1.00 82.00 197 HIS A N 1
ATOM 1610 C CA . HIS A 1 197 ? 14.416 2.334 10.027 1.00 82.00 197 HIS A CA 1
ATOM 1611 C C . HIS A 1 197 ? 13.438 1.152 9.939 1.00 82.00 197 HIS A C 1
ATOM 1613 O O . HIS A 1 197 ? 13.231 0.623 8.851 1.00 82.00 197 HIS A O 1
ATOM 1619 N N . PRO A 1 198 ? 12.844 0.705 11.059 1.00 85.62 198 PRO A N 1
ATOM 1620 C CA . PRO A 1 198 ? 11.790 -0.297 11.007 1.00 85.62 198 PRO A CA 1
ATOM 1621 C C . PRO A 1 198 ? 10.523 0.244 10.343 1.00 85.62 198 PRO A C 1
ATOM 1623 O O . PRO A 1 198 ? 10.018 1.309 10.716 1.00 85.62 198 PRO A O 1
ATOM 1626 N N . GLU A 1 199 ? 9.987 -0.517 9.399 1.00 89.12 199 GLU A N 1
ATOM 1627 C CA . GLU A 1 199 ? 8.757 -0.186 8.686 1.00 89.12 199 GLU A CA 1
ATOM 1628 C C . GLU A 1 199 ? 7.773 -1.343 8.770 1.00 89.12 199 GLU A C 1
ATOM 1630 O O . GLU A 1 199 ? 8.169 -2.502 8.786 1.00 89.12 199 GLU A O 1
ATOM 1635 N N . PHE A 1 200 ? 6.487 -1.016 8.859 1.00 90.94 200 PHE A N 1
ATOM 1636 C CA . PHE A 1 200 ? 5.392 -1.945 8.634 1.00 90.94 200 PHE A CA 1
ATOM 1637 C C . PHE A 1 200 ? 5.007 -1.894 7.162 1.00 90.94 200 PHE A C 1
ATOM 1639 O O . PHE A 1 200 ? 4.719 -0.818 6.642 1.00 90.94 200 PHE A O 1
ATOM 1646 N N . GLU A 1 201 ? 4.921 -3.040 6.509 1.00 91.56 201 GLU A N 1
ATOM 1647 C CA . GLU A 1 201 ? 4.616 -3.141 5.091 1.00 91.56 201 GLU A CA 1
ATOM 1648 C C . GLU A 1 201 ? 3.480 -4.132 4.837 1.00 91.56 201 GLU A C 1
ATOM 1650 O O . GLU A 1 201 ? 3.347 -5.164 5.500 1.00 91.56 201 GLU A O 1
ATOM 1655 N N . THR A 1 202 ? 2.627 -3.824 3.863 1.00 91.50 202 THR A N 1
ATOM 1656 C CA . THR A 1 202 ? 1.547 -4.720 3.438 1.00 91.50 202 THR A CA 1
ATOM 1657 C C . THR A 1 202 ? 1.143 -4.457 1.993 1.00 91.50 202 THR A C 1
ATOM 1659 O O . THR A 1 202 ? 1.175 -3.320 1.523 1.00 91.50 202 THR A O 1
ATOM 1662 N N . SER A 1 203 ? 0.726 -5.507 1.288 1.00 87.62 203 SER A N 1
ATOM 1663 C CA . SER A 1 203 ? 0.056 -5.410 -0.014 1.00 87.62 203 SER A CA 1
ATOM 1664 C C . SER A 1 203 ? -1.477 -5.452 0.098 1.00 87.62 203 SER A C 1
ATOM 1666 O O . SER A 1 203 ? -2.164 -5.185 -0.885 1.00 87.62 203 SER A O 1
ATOM 1668 N N . ASP A 1 204 ? -2.045 -5.742 1.279 1.00 88.62 204 ASP A N 1
ATOM 1669 C CA . ASP A 1 204 ? -3.498 -5.729 1.493 1.00 88.62 204 ASP A CA 1
ATOM 1670 C C . ASP A 1 204 ? -3.962 -4.307 1.846 1.00 88.62 204 ASP A C 1
ATOM 1672 O O . ASP A 1 204 ? -3.725 -3.789 2.943 1.00 88.62 204 ASP A O 1
ATOM 1676 N N . GLU A 1 205 ? -4.674 -3.675 0.911 1.00 88.75 205 GLU A N 1
ATOM 1677 C CA . GLU A 1 205 ? -5.201 -2.315 1.062 1.00 88.75 205 GLU A CA 1
ATOM 1678 C C . GLU A 1 20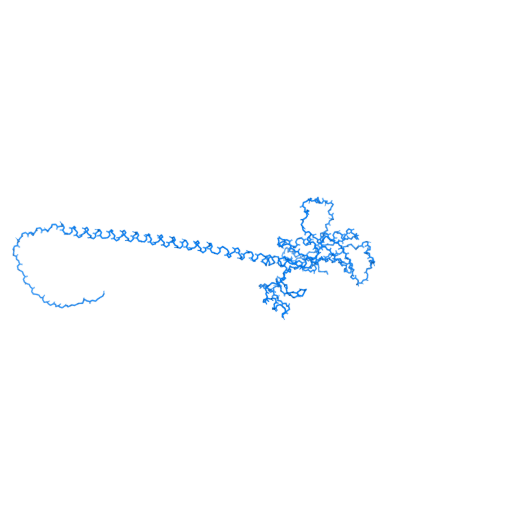5 ? -6.112 -2.161 2.295 1.00 88.75 205 GLU A C 1
ATOM 1680 O O . GLU A 1 205 ? -6.161 -1.085 2.892 1.00 88.75 205 GLU A O 1
ATOM 1685 N N . ARG A 1 206 ? -6.794 -3.225 2.744 1.00 89.25 206 ARG A N 1
ATOM 1686 C CA . ARG A 1 206 ? -7.656 -3.187 3.940 1.00 89.25 206 ARG A CA 1
ATOM 1687 C C . ARG A 1 206 ? -6.834 -3.162 5.222 1.00 89.25 206 ARG A C 1
ATOM 1689 O O . ARG A 1 206 ? -7.222 -2.500 6.188 1.00 89.25 206 ARG A O 1
ATOM 1696 N N . ILE A 1 207 ? -5.706 -3.873 5.246 1.00 90.44 207 ILE A N 1
ATOM 1697 C CA . ILE A 1 207 ? -4.767 -3.848 6.375 1.00 90.44 207 ILE A CA 1
ATOM 1698 C C . ILE A 1 207 ? -4.105 -2.472 6.447 1.00 90.44 207 ILE A C 1
ATOM 1700 O O . ILE A 1 207 ? -4.092 -1.858 7.515 1.00 90.44 207 ILE A O 1
ATOM 1704 N N . ALA A 1 208 ? -3.645 -1.952 5.307 1.00 90.06 208 ALA A N 1
ATOM 1705 C CA . ALA A 1 208 ? -3.100 -0.602 5.197 1.00 90.06 208 ALA A CA 1
ATOM 1706 C C . ALA A 1 208 ? -4.101 0.465 5.670 1.00 90.06 208 ALA A C 1
ATOM 1708 O O . ALA A 1 208 ? -3.764 1.335 6.473 1.00 90.06 208 ALA A O 1
ATOM 1709 N N . GLU A 1 209 ? -5.357 0.374 5.228 1.00 89.00 209 GLU A N 1
ATOM 1710 C CA . GLU A 1 209 ? -6.420 1.274 5.670 1.00 89.00 209 GLU A CA 1
ATOM 1711 C C . GLU A 1 209 ? -6.639 1.171 7.185 1.00 89.00 209 GLU A C 1
ATOM 1713 O O . GLU A 1 209 ? -6.722 2.182 7.886 1.00 89.00 209 GLU A O 1
ATOM 1718 N N . THR A 1 210 ? -6.706 -0.051 7.712 1.00 87.38 210 THR A N 1
ATOM 1719 C CA . THR A 1 210 ? -6.885 -0.273 9.149 1.00 87.38 210 THR A CA 1
ATOM 1720 C C . THR A 1 210 ? -5.748 0.362 9.937 1.00 87.38 210 THR A C 1
ATOM 1722 O O . THR A 1 210 ? -6.025 1.080 10.891 1.00 87.38 210 THR A O 1
ATOM 1725 N N . ARG A 1 211 ? -4.490 0.195 9.514 1.00 87.50 211 ARG A N 1
ATOM 1726 C CA . ARG A 1 211 ? -3.323 0.793 10.182 1.00 87.50 211 ARG A CA 1
ATOM 1727 C C . ARG A 1 211 ? -3.425 2.315 10.272 1.00 87.50 211 ARG A C 1
ATOM 1729 O O . ARG A 1 211 ? -3.148 2.886 11.322 1.00 87.50 211 ARG A O 1
ATOM 1736 N N . VAL A 1 212 ? -3.870 2.957 9.197 1.00 86.38 212 VAL A N 1
ATOM 1737 C CA . VAL A 1 212 ? -3.988 4.416 9.104 1.00 86.38 212 VAL A CA 1
ATOM 1738 C C . VAL A 1 212 ? -5.128 4.981 9.937 1.00 86.38 212 VAL A C 1
ATOM 1740 O O . VAL A 1 212 ? -4.968 6.011 10.591 1.00 86.38 212 VAL A O 1
ATOM 1743 N N . PHE A 1 213 ? -6.298 4.348 9.874 1.00 83.81 213 PHE A N 1
ATOM 1744 C CA . PHE A 1 213 ? -7.516 4.894 10.472 1.00 83.81 213 PHE A CA 1
ATOM 1745 C C . PHE A 1 213 ? -7.824 4.314 11.855 1.00 83.81 213 PHE A C 1
ATOM 1747 O O . PHE A 1 213 ? -8.701 4.845 12.538 1.00 83.81 213 PHE A O 1
ATOM 1754 N N . ALA A 1 214 ? -7.128 3.258 12.295 1.00 82.81 214 ALA A N 1
ATOM 1755 C CA . ALA A 1 214 ? -7.327 2.660 13.614 1.00 82.81 214 ALA A CA 1
ATOM 1756 C C . ALA A 1 214 ? -7.167 3.670 14.758 1.00 82.81 214 ALA A C 1
ATOM 1758 O O . ALA A 1 214 ? -8.084 3.718 15.571 1.00 82.81 214 ALA A O 1
ATOM 1759 N N . PRO A 1 215 ? -6.126 4.529 14.815 1.00 80.50 215 PRO A N 1
ATOM 1760 C CA . PRO A 1 215 ? -5.989 5.485 15.916 1.00 80.50 215 PRO A CA 1
ATOM 1761 C C . PRO A 1 215 ? -7.206 6.408 16.054 1.00 80.50 215 PRO A C 1
ATOM 1763 O O . PRO A 1 215 ? -7.752 6.562 17.139 1.00 80.50 215 PRO A O 1
ATOM 1766 N N . MET A 1 216 ? -7.707 6.947 14.937 1.00 78.56 216 MET A N 1
ATOM 1767 C CA . MET A 1 216 ? -8.905 7.795 14.943 1.00 78.56 216 MET A CA 1
ATOM 1768 C C . MET A 1 216 ? -10.164 7.024 15.349 1.00 78.56 216 MET A C 1
ATOM 1770 O O . MET A 1 216 ? -11.008 7.559 16.062 1.00 78.56 216 MET A O 1
ATOM 1774 N N . LYS A 1 217 ? -10.309 5.775 14.887 1.00 78.44 217 LYS A N 1
ATOM 1775 C CA . LYS A 1 217 ? -11.437 4.915 15.268 1.00 78.44 217 LYS A CA 1
ATOM 1776 C C . LYS A 1 217 ? -11.398 4.566 16.753 1.00 78.44 217 LYS A C 1
ATOM 1778 O O . LYS A 1 217 ? -12.454 4.542 17.370 1.00 78.44 217 LYS A O 1
ATOM 1783 N N . ILE A 1 218 ? -10.212 4.316 17.306 1.00 79.38 218 ILE A N 1
ATOM 1784 C CA . ILE A 1 218 ? -10.013 4.024 18.728 1.00 79.38 218 ILE A CA 1
ATOM 1785 C C . ILE A 1 218 ? -10.404 5.242 19.559 1.00 79.38 218 ILE A C 1
ATOM 1787 O O . ILE A 1 218 ? -11.297 5.110 20.383 1.00 79.38 218 ILE A O 1
ATOM 1791 N N . ILE A 1 219 ? -9.864 6.427 19.255 1.00 79.75 219 ILE A N 1
ATOM 1792 C CA . ILE A 1 219 ? -10.221 7.673 19.958 1.00 79.75 219 ILE A CA 1
ATOM 1793 C C . ILE A 1 219 ? -11.734 7.918 19.895 1.00 79.75 219 ILE A C 1
ATOM 1795 O O . ILE A 1 219 ? -12.378 8.188 20.902 1.00 79.75 219 ILE A O 1
ATOM 1799 N N . TRP A 1 220 ? -12.339 7.756 18.713 1.00 82.81 220 TRP A N 1
ATOM 1800 C CA . TRP A 1 220 ? -13.785 7.914 18.565 1.00 82.81 220 TRP A CA 1
ATOM 1801 C C . TRP A 1 220 ? -14.582 6.906 19.405 1.00 82.81 220 TRP A C 1
ATOM 1803 O O . TRP A 1 220 ? -15.628 7.261 19.942 1.00 82.81 220 TRP A O 1
ATOM 1813 N N . LEU A 1 221 ? -14.126 5.655 19.511 1.00 83.94 221 LEU A N 1
ATOM 1814 C CA . LEU A 1 221 ? -14.762 4.645 20.360 1.00 83.94 221 LEU A CA 1
ATOM 1815 C C . LEU A 1 221 ? -14.589 4.980 21.845 1.00 83.94 221 LEU A C 1
ATOM 1817 O O . LEU A 1 221 ? -15.568 4.910 22.585 1.00 83.94 221 LEU A O 1
ATOM 1821 N N . GLU A 1 222 ? -13.390 5.388 22.259 1.00 85.31 222 GLU A N 1
ATOM 1822 C CA . GLU A 1 222 ? -13.077 5.823 23.624 1.00 85.31 222 GLU A CA 1
ATOM 1823 C C . GLU A 1 222 ? -13.971 6.992 24.053 1.00 85.31 222 GLU A C 1
ATOM 1825 O O . GLU A 1 222 ? -14.554 6.946 25.132 1.00 85.31 222 GLU A O 1
ATOM 1830 N N . ASP A 1 223 ? -14.215 7.966 23.173 1.00 88.12 223 ASP A N 1
ATOM 1831 C CA . ASP A 1 223 ? -15.136 9.080 23.436 1.00 88.12 223 ASP A CA 1
ATOM 1832 C C . ASP A 1 223 ? -16.607 8.637 23.569 1.00 88.12 223 ASP A C 1
ATOM 1834 O O . ASP A 1 223 ? -17.427 9.306 24.208 1.00 88.12 223 ASP A O 1
ATOM 1838 N N . LYS A 1 224 ? -16.994 7.526 22.928 1.00 90.25 224 LYS A N 1
ATOM 1839 C CA . LYS A 1 224 ? -18.376 7.016 22.945 1.00 90.25 224 LYS A CA 1
ATOM 1840 C C . LYS A 1 224 ? -18.672 6.121 24.137 1.00 90.25 224 LYS A C 1
ATOM 1842 O O . LYS A 1 224 ? -19.838 6.067 24.534 1.00 90.25 224 LYS A O 1
ATOM 1847 N N . ILE A 1 225 ? -17.664 5.458 24.699 1.00 92.44 225 ILE A N 1
ATOM 1848 C CA . ILE A 1 225 ? -17.823 4.549 25.840 1.00 92.44 225 ILE A CA 1
ATOM 1849 C C . ILE A 1 225 ? -18.505 5.254 27.028 1.00 92.44 225 ILE A C 1
ATOM 1851 O O . ILE A 1 225 ? -19.589 4.802 27.399 1.00 92.44 225 ILE A O 1
ATOM 1855 N N . PRO A 1 226 ? -18.039 6.420 27.520 1.00 92.38 226 PRO A N 1
ATOM 1856 C CA . PRO A 1 226 ? -18.673 7.095 28.656 1.00 92.38 226 PRO A CA 1
ATOM 1857 C C . PRO A 1 226 ? -20.124 7.503 28.389 1.00 92.38 226 PRO A C 1
ATOM 1859 O O . PRO A 1 226 ? -20.969 7.514 29.281 1.00 92.38 226 PRO A O 1
ATOM 1862 N N . VAL A 1 227 ? -20.453 7.860 27.144 1.00 93.00 227 VAL A N 1
ATOM 1863 C CA . VAL A 1 227 ? -21.828 8.223 26.765 1.00 93.00 227 VAL A CA 1
ATOM 1864 C C . VAL A 1 227 ? -22.748 7.006 26.825 1.00 93.00 227 VAL A C 1
ATOM 1866 O O . VAL A 1 227 ? -23.918 7.136 27.189 1.00 93.00 227 VAL A O 1
ATOM 1869 N N . LEU A 1 228 ? -22.247 5.836 26.431 1.00 92.62 228 LEU A N 1
ATOM 1870 C CA . LEU A 1 228 ? -22.991 4.584 26.511 1.00 92.62 228 LEU A CA 1
ATOM 1871 C C . LEU A 1 228 ? -23.129 4.116 27.961 1.00 92.62 228 LEU A C 1
ATOM 1873 O O . LEU A 1 228 ? -24.236 3.752 28.347 1.00 92.62 228 LEU A O 1
ATOM 1877 N N . GLU A 1 229 ? -22.069 4.214 28.761 1.00 92.94 229 GLU A N 1
ATOM 1878 C CA . GLU A 1 229 ? -22.085 3.900 30.197 1.00 92.94 229 GLU A CA 1
ATOM 1879 C C . GLU A 1 229 ? -23.125 4.751 30.938 1.00 92.94 229 GLU A C 1
ATOM 1881 O O . GLU A 1 229 ? -24.048 4.204 31.530 1.00 92.94 229 GLU A O 1
ATOM 1886 N N . ASN A 1 230 ? -23.114 6.077 30.760 1.00 93.25 230 ASN A N 1
ATOM 1887 C CA . ASN A 1 230 ? -24.115 6.962 31.374 1.00 93.25 230 ASN A CA 1
ATOM 1888 C C . ASN A 1 230 ? -25.562 6.629 30.966 1.00 93.25 230 ASN A C 1
ATOM 1890 O O . ASN A 1 230 ? -26.501 6.813 31.742 1.00 93.25 230 ASN A O 1
ATOM 1894 N N . LYS A 1 231 ? -25.776 6.176 29.723 1.00 93.56 231 LYS A N 1
ATOM 1895 C CA . LYS A 1 231 ? -27.107 5.751 29.263 1.00 93.56 231 LYS A CA 1
ATOM 1896 C C . LYS A 1 231 ? -27.538 4.446 29.917 1.00 93.56 231 LYS A C 1
ATOM 1898 O O . LYS A 1 231 ? -28.722 4.307 30.218 1.00 93.56 231 LYS A O 1
ATOM 1903 N N . ILE A 1 232 ? -26.607 3.510 30.098 1.00 94.44 232 ILE A N 1
ATOM 1904 C CA . ILE A 1 232 ? -26.852 2.257 30.811 1.00 94.44 232 ILE A CA 1
ATOM 1905 C C . ILE A 1 232 ? -27.206 2.578 32.265 1.00 94.44 232 ILE A C 1
ATOM 1907 O O . ILE A 1 232 ? -28.294 2.203 32.690 1.00 94.44 232 ILE A O 1
ATOM 1911 N N . ASP A 1 233 ? -26.410 3.394 32.956 1.00 92.25 233 ASP A N 1
ATOM 1912 C CA . ASP A 1 233 ? -26.670 3.803 34.343 1.00 92.25 233 ASP A CA 1
ATOM 1913 C C . ASP A 1 233 ? -28.034 4.497 34.500 1.00 92.25 233 ASP A C 1
ATOM 1915 O O . ASP A 1 233 ? -28.804 4.218 35.423 1.00 92.25 233 ASP A O 1
ATOM 1919 N N . ALA A 1 234 ? -28.390 5.386 33.566 1.00 91.56 234 ALA A N 1
ATOM 1920 C CA . ALA A 1 234 ? -29.686 6.061 33.575 1.00 91.56 234 ALA A CA 1
ATOM 1921 C C . ALA A 1 234 ? -30.857 5.088 33.354 1.00 91.56 234 ALA A C 1
ATOM 1923 O O . ALA A 1 234 ? -31.914 5.229 33.983 1.00 91.56 234 ALA A O 1
ATOM 1924 N N . LEU A 1 235 ? -30.693 4.103 32.465 1.00 91.81 235 LEU A N 1
ATOM 1925 C CA . LEU A 1 235 ? -31.688 3.056 32.232 1.00 91.81 235 LEU A CA 1
ATOM 1926 C C . LEU A 1 235 ? -31.824 2.141 33.449 1.00 91.81 235 LEU A C 1
ATOM 1928 O O . LEU A 1 235 ? -32.952 1.851 33.847 1.00 91.81 235 LEU A O 1
ATOM 1932 N N . GLU A 1 236 ? -30.714 1.742 34.067 1.00 90.81 236 GLU A N 1
ATOM 1933 C CA . GLU A 1 236 ? -30.694 0.937 35.289 1.00 90.81 236 GLU A CA 1
ATOM 1934 C C . GLU A 1 236 ? -31.360 1.671 36.453 1.00 90.81 236 GLU A C 1
ATOM 1936 O O . GLU A 1 236 ? -32.222 1.101 37.124 1.00 90.81 236 GLU A O 1
ATOM 1941 N N . SER A 1 237 ? -31.060 2.959 36.645 1.00 89.69 237 SER A N 1
ATOM 1942 C CA . SER A 1 237 ? -31.716 3.799 37.653 1.00 89.69 237 SER A CA 1
ATOM 1943 C C . SER A 1 237 ? -33.218 3.924 37.389 1.00 89.69 237 SER A C 1
ATOM 1945 O O . SER A 1 237 ? -34.038 3.727 38.286 1.00 89.69 237 SER A O 1
ATOM 1947 N N . THR A 1 238 ? -33.612 4.173 36.136 1.00 90.81 238 THR A N 1
ATOM 1948 C CA . THR A 1 238 ? -35.029 4.280 35.755 1.00 90.81 238 THR A CA 1
ATOM 1949 C C . THR A 1 238 ? -35.772 2.966 35.974 1.00 90.81 238 THR A C 1
ATOM 1951 O O . THR A 1 238 ? -36.903 2.976 36.462 1.00 90.81 238 THR A O 1
ATOM 1954 N N . LEU A 1 239 ? -35.161 1.837 35.610 1.00 89.00 239 LEU A N 1
ATOM 1955 C CA . LEU A 1 239 ? -35.738 0.512 35.800 1.00 89.00 239 LEU A CA 1
ATOM 1956 C C . LEU A 1 239 ? -35.882 0.200 37.289 1.00 89.00 239 LEU A C 1
ATOM 1958 O O . LEU A 1 239 ? -36.966 -0.181 37.722 1.00 89.00 239 LEU A O 1
ATOM 1962 N N . THR A 1 240 ? -34.825 0.430 38.066 1.00 88.25 240 THR A N 1
ATOM 1963 C CA . THR A 1 240 ? -34.799 0.209 39.515 1.00 88.25 240 THR A CA 1
ATOM 1964 C C . THR A 1 240 ? -35.881 1.031 40.203 1.00 88.25 240 THR A C 1
ATOM 1966 O O . THR A 1 240 ? -36.722 0.466 40.897 1.00 88.25 240 THR A O 1
ATOM 1969 N N . ASN A 1 241 ? -35.957 2.332 39.912 1.00 86.62 241 ASN A N 1
ATOM 1970 C CA . ASN A 1 241 ? -36.974 3.221 40.471 1.00 86.62 241 ASN A CA 1
ATOM 1971 C C . ASN A 1 241 ? -38.392 2.815 40.048 1.00 86.62 241 ASN A C 1
ATOM 1973 O O . ASN A 1 241 ? -39.296 2.779 40.875 1.00 86.62 241 ASN A O 1
ATOM 1977 N N . LYS A 1 242 ? -38.620 2.464 38.774 1.00 85.94 242 LYS A N 1
ATOM 1978 C CA . LYS A 1 242 ? -39.951 2.033 38.311 1.00 85.94 242 LYS A CA 1
ATOM 1979 C C . LYS A 1 242 ? -40.398 0.716 38.929 1.00 85.94 242 LYS A C 1
ATOM 1981 O O . LYS A 1 242 ? -41.592 0.560 39.187 1.00 85.94 242 LYS A O 1
ATOM 1986 N N . VAL A 1 243 ? -39.482 -0.236 39.098 1.00 84.62 243 VAL A N 1
ATOM 1987 C CA . VAL A 1 243 ? -39.776 -1.547 39.685 1.00 84.62 243 VAL A CA 1
ATOM 1988 C C . VAL A 1 243 ? -40.015 -1.410 41.184 1.00 84.62 243 VAL A C 1
ATOM 1990 O O . VAL A 1 243 ? -41.028 -1.917 41.659 1.00 84.62 243 VAL A O 1
ATOM 1993 N N . LEU A 1 244 ? -39.152 -0.684 41.904 1.00 80.19 244 LEU A N 1
ATOM 1994 C CA . LEU A 1 244 ? -39.324 -0.402 43.332 1.00 80.19 244 LEU A CA 1
ATOM 1995 C C . LEU A 1 244 ? -40.635 0.330 43.596 1.00 80.19 244 LEU A C 1
ATOM 1997 O O . LEU A 1 244 ? -41.460 -0.192 44.338 1.00 80.19 244 LEU A O 1
ATOM 2001 N N . ASN A 1 245 ? -40.891 1.446 42.910 1.00 80.44 245 ASN A N 1
ATOM 2002 C CA . ASN A 1 245 ? -42.107 2.227 43.134 1.00 80.44 245 ASN A CA 1
ATOM 2003 C C . ASN A 1 245 ? -43.375 1.411 42.826 1.00 80.44 245 ASN A C 1
ATOM 2005 O O . ASN A 1 245 ? -44.324 1.434 43.601 1.00 80.44 245 ASN A O 1
ATOM 2009 N N . ASN A 1 246 ? -43.393 0.625 41.738 1.00 83.44 246 ASN A N 1
ATOM 2010 C CA . ASN A 1 246 ? -44.542 -0.244 41.443 1.00 83.44 246 ASN A CA 1
ATOM 2011 C C . ASN A 1 246 ? -44.739 -1.349 42.485 1.00 83.44 246 ASN A C 1
ATOM 2013 O O . ASN A 1 246 ? -45.876 -1.735 42.761 1.00 83.44 246 ASN A O 1
ATOM 2017 N N . LEU A 1 247 ? -43.652 -1.929 42.999 1.00 81.38 247 LEU A N 1
ATOM 2018 C CA . LEU A 1 247 ? -43.730 -2.961 44.029 1.00 81.38 247 LEU A CA 1
ATOM 2019 C C . LEU A 1 247 ? -44.217 -2.367 45.348 1.00 81.38 247 LEU A C 1
ATOM 2021 O O . LEU A 1 247 ? -45.105 -2.951 45.961 1.00 81.38 247 LEU A O 1
ATOM 2025 N N . GLU A 1 248 ? -43.696 -1.207 45.745 1.00 82.81 248 GLU A N 1
ATOM 2026 C CA . GLU A 1 248 ? -44.126 -0.478 46.938 1.00 82.81 248 GLU A CA 1
ATOM 2027 C C . GLU A 1 248 ? -45.608 -0.101 46.862 1.00 82.81 248 GLU A C 1
ATOM 2029 O O . GLU A 1 248 ? -46.360 -0.425 47.781 1.00 82.81 248 GLU A O 1
ATOM 2034 N N . GLU A 1 249 ? -46.067 0.476 45.747 1.00 83.19 249 GLU A N 1
ATOM 2035 C CA . GLU A 1 249 ? -47.482 0.816 45.547 1.00 83.19 249 GLU A CA 1
ATOM 2036 C C . GLU A 1 249 ? -48.384 -0.425 45.588 1.00 83.19 249 GLU A C 1
ATOM 2038 O O . GLU A 1 249 ? -49.407 -0.446 46.282 1.00 83.19 249 GLU A O 1
ATOM 2043 N N . LYS A 1 250 ? -48.009 -1.502 44.882 1.00 84.62 250 LYS A N 1
ATOM 2044 C CA . LYS A 1 250 ? -48.808 -2.736 44.865 1.00 84.62 250 LYS A CA 1
ATOM 2045 C C . LYS A 1 250 ? -48.866 -3.392 46.236 1.00 84.62 250 LYS A C 1
ATOM 2047 O O . LYS A 1 250 ? -49.958 -3.746 46.678 1.00 84.62 250 LYS A O 1
ATOM 2052 N N . ILE A 1 251 ? -47.724 -3.561 46.902 1.00 83.75 251 ILE A N 1
ATOM 2053 C CA . ILE A 1 251 ? -47.652 -4.175 48.232 1.00 83.75 251 ILE A CA 1
ATOM 2054 C C . ILE A 1 251 ? -48.418 -3.319 49.239 1.00 83.75 251 ILE A C 1
ATOM 2056 O O . ILE A 1 251 ? -49.224 -3.871 49.988 1.00 83.75 251 ILE A O 1
ATOM 2060 N N . GLY A 1 252 ? -48.240 -1.996 49.203 1.00 84.25 252 GLY A N 1
ATOM 2061 C CA . GLY A 1 252 ? -48.989 -1.049 50.026 1.00 84.25 252 GLY A CA 1
ATOM 2062 C C . GLY A 1 252 ? -50.497 -1.243 49.877 1.00 84.25 252 GLY A C 1
ATOM 2063 O O . GLY A 1 252 ? -51.174 -1.525 50.864 1.00 84.25 252 GLY A O 1
ATOM 2064 N N . SER A 1 253 ? -51.008 -1.239 48.640 1.00 86.31 253 SER A N 1
ATOM 2065 C CA . SER A 1 253 ? -52.443 -1.432 48.377 1.00 86.31 253 SER A CA 1
ATOM 2066 C C . SER A 1 253 ? -52.973 -2.797 48.842 1.00 86.31 253 SER A C 1
ATOM 2068 O O . SER A 1 253 ? -54.106 -2.909 49.313 1.00 86.31 253 SER A O 1
ATOM 2070 N N . ILE A 1 254 ? -52.167 -3.861 48.729 1.00 86.69 254 ILE A N 1
ATOM 2071 C CA . ILE A 1 254 ? -52.553 -5.213 49.154 1.00 86.69 254 ILE A CA 1
ATOM 2072 C C . ILE A 1 254 ? -52.625 -5.288 50.679 1.00 86.69 254 ILE A C 1
ATOM 2074 O O . ILE A 1 254 ? -53.558 -5.888 51.220 1.00 86.69 254 ILE A O 1
ATOM 2078 N N . ILE A 1 255 ? -51.642 -4.707 51.370 1.00 86.75 255 ILE A N 1
ATOM 2079 C CA . ILE A 1 255 ? -51.600 -4.664 52.832 1.00 86.75 255 ILE A CA 1
ATOM 2080 C C . ILE A 1 255 ? -52.782 -3.852 53.356 1.00 86.75 255 ILE A C 1
ATOM 2082 O O . ILE A 1 255 ? -53.511 -4.342 54.215 1.00 86.75 255 ILE A O 1
ATOM 2086 N N . GLU A 1 256 ? -53.014 -2.663 52.805 1.00 87.00 256 GLU A N 1
ATOM 2087 C CA . GLU A 1 256 ? -54.094 -1.770 53.224 1.00 87.00 256 GLU A CA 1
ATOM 2088 C C . GLU A 1 256 ? -55.469 -2.428 53.036 1.00 87.00 256 GLU A C 1
ATOM 2090 O O . GLU A 1 256 ? -56.263 -2.489 53.976 1.00 87.00 256 GLU A O 1
ATOM 2095 N N . ASN A 1 257 ? -55.709 -3.062 51.882 1.00 87.81 257 ASN A N 1
ATOM 2096 C CA . ASN A 1 257 ? -56.936 -3.827 51.643 1.00 87.81 257 ASN A CA 1
ATOM 2097 C C . ASN A 1 257 ? -57.118 -4.989 52.631 1.00 87.81 257 ASN A C 1
ATOM 2099 O O . ASN A 1 257 ? -58.218 -5.192 53.149 1.00 87.81 257 ASN A O 1
ATOM 2103 N N . LYS A 1 258 ? -56.059 -5.759 52.917 1.00 88.62 258 LYS A N 1
ATOM 2104 C CA . LYS A 1 258 ? -56.133 -6.864 53.889 1.00 88.62 258 LYS A CA 1
ATOM 2105 C C . LYS A 1 258 ? -56.414 -6.364 55.302 1.00 88.62 258 LYS A C 1
ATOM 2107 O O . LYS A 1 258 ? -57.209 -6.983 56.006 1.00 88.62 258 LYS A O 1
ATOM 2112 N N . ILE A 1 259 ? -55.775 -5.273 55.720 1.00 87.56 259 ILE A N 1
ATOM 2113 C CA . ILE A 1 259 ? -55.997 -4.671 57.038 1.00 87.56 259 ILE A CA 1
ATOM 2114 C C . ILE A 1 259 ? -57.449 -4.208 57.155 1.00 87.56 259 ILE A C 1
ATOM 2116 O O . ILE A 1 259 ? -58.117 -4.586 58.117 1.00 87.56 259 ILE A O 1
ATOM 2120 N N . SER A 1 260 ? -57.966 -3.487 56.158 1.00 87.81 260 SER A N 1
ATOM 2121 C CA . SER A 1 260 ? -59.363 -3.038 56.129 1.00 87.81 260 SER A CA 1
ATOM 2122 C C . SER A 1 260 ? -60.343 -4.208 56.236 1.00 87.81 260 SER A C 1
ATOM 2124 O O . SER A 1 260 ? -61.223 -4.189 57.093 1.00 87.81 260 SER A O 1
ATOM 2126 N N . GLN A 1 261 ? -60.133 -5.285 55.469 1.00 89.62 261 GLN A N 1
ATOM 2127 C CA . GLN A 1 261 ? -60.961 -6.497 55.553 1.00 89.62 261 GLN A CA 1
ATOM 2128 C C . GLN A 1 261 ? -60.915 -7.159 56.938 1.00 89.62 261 GLN A C 1
ATOM 2130 O O . GLN A 1 261 ? -61.935 -7.638 57.437 1.00 89.62 261 GLN A O 1
ATOM 2135 N N . ILE A 1 262 ? -59.740 -7.216 57.574 1.00 88.94 262 ILE A N 1
ATOM 2136 C CA . ILE A 1 262 ? -59.592 -7.778 58.924 1.00 88.94 262 ILE A CA 1
ATOM 2137 C C . ILE A 1 262 ? -60.333 -6.913 59.946 1.00 88.94 262 ILE A C 1
ATOM 2139 O O . ILE A 1 262 ? -61.044 -7.458 60.793 1.00 88.94 262 ILE A O 1
ATOM 2143 N N . ILE A 1 263 ? -60.187 -5.589 59.865 1.00 87.56 263 ILE A N 1
ATOM 2144 C CA . ILE A 1 263 ? -60.851 -4.639 60.762 1.00 87.56 263 ILE A CA 1
ATOM 2145 C C . ILE A 1 263 ? -62.369 -4.728 60.600 1.00 87.56 263 ILE A C 1
ATOM 2147 O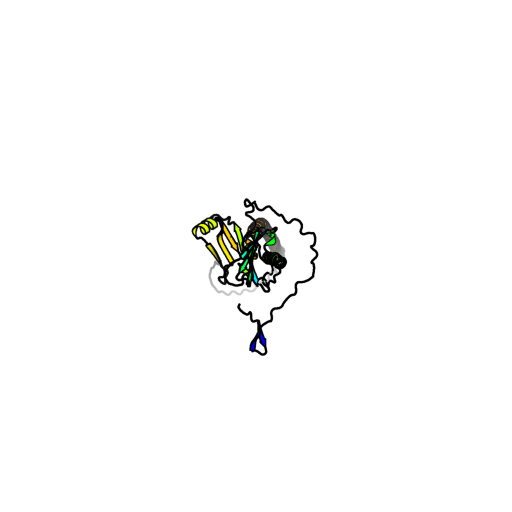 O . ILE A 1 263 ? -63.068 -4.900 61.595 1.00 87.56 263 ILE A O 1
ATOM 2151 N N . GLU A 1 264 ? -62.891 -4.700 59.373 1.00 86.75 264 GLU A N 1
ATOM 2152 C CA . GLU A 1 264 ? -64.327 -4.865 59.109 1.00 86.75 264 GLU A CA 1
ATOM 2153 C C . GLU A 1 264 ? -64.859 -6.190 59.659 1.00 86.75 264 GLU A C 1
ATOM 2155 O O . GLU A 1 264 ? -65.926 -6.234 60.276 1.00 86.75 264 GLU A O 1
ATOM 2160 N N . LYS A 1 265 ? -64.100 -7.280 59.503 1.00 85.69 265 LYS A N 1
ATOM 2161 C CA . LYS A 1 265 ? -64.467 -8.599 60.030 1.00 85.69 265 LYS A CA 1
ATOM 2162 C C . LYS A 1 265 ? -64.461 -8.652 61.563 1.00 85.69 265 LYS A C 1
ATOM 2164 O O . LYS A 1 265 ? -65.275 -9.353 62.157 1.00 85.69 265 LYS A O 1
ATOM 2169 N N . GLN A 1 266 ? -63.544 -7.941 62.214 1.00 82.88 266 GLN A N 1
ATOM 2170 C CA . GLN A 1 266 ? -63.498 -7.822 63.676 1.00 82.88 266 GLN A CA 1
ATOM 2171 C C . GLN A 1 266 ? -64.649 -6.955 64.196 1.00 82.88 266 GLN A C 1
ATOM 2173 O O . GLN A 1 266 ? -65.341 -7.354 65.129 1.00 82.88 266 GLN A O 1
ATOM 2178 N N . LEU A 1 267 ? -64.904 -5.809 63.560 1.00 81.06 267 LEU A N 1
ATOM 2179 C CA . LEU A 1 267 ? -65.993 -4.905 63.930 1.00 81.06 267 LEU A CA 1
ATOM 2180 C C . LEU A 1 267 ? -67.360 -5.564 63.729 1.00 81.06 267 LEU A C 1
ATOM 2182 O O . LEU A 1 267 ? -68.191 -5.515 64.627 1.00 81.06 267 LEU A O 1
ATOM 2186 N N . SER A 1 268 ? -67.585 -6.244 62.603 1.00 81.38 268 SER A N 1
ATOM 2187 C CA . SER A 1 268 ? -68.836 -6.979 62.360 1.00 81.38 268 SER A CA 1
ATOM 2188 C C . SER A 1 268 ? -69.098 -8.053 63.418 1.00 81.38 268 SER A C 1
ATOM 2190 O O . SER A 1 268 ? -70.216 -8.141 63.910 1.00 81.38 268 SER A O 1
ATOM 2192 N N . ARG A 1 269 ? -68.070 -8.786 63.868 1.00 78.00 269 ARG A N 1
ATOM 2193 C CA . ARG A 1 269 ? -68.187 -9.717 65.009 1.00 78.00 269 ARG A CA 1
ATOM 2194 C C . ARG A 1 269 ? -68.490 -9.021 66.334 1.00 78.00 269 ARG A C 1
ATOM 2196 O O . ARG A 1 269 ? -69.172 -9.591 67.174 1.00 78.00 269 ARG A O 1
ATOM 2203 N N . PHE A 1 270 ? -67.977 -7.811 66.536 1.00 73.62 270 PHE A N 1
ATOM 2204 C CA . PHE A 1 270 ? -68.224 -7.025 67.747 1.00 73.62 270 PHE A CA 1
ATOM 2205 C C . PHE A 1 270 ? -69.649 -6.447 67.792 1.00 73.62 270 PHE A C 1
ATOM 2207 O O . PHE A 1 270 ? -70.215 -6.275 68.870 1.00 73.62 270 PHE A O 1
ATOM 2214 N N . PHE A 1 271 ? -70.229 -6.152 66.624 1.00 70.69 271 PHE A N 1
ATOM 2215 C CA . PHE A 1 271 ? -71.581 -5.603 66.475 1.00 70.69 271 PHE A CA 1
ATOM 2216 C C . PHE A 1 271 ? -72.655 -6.654 66.154 1.00 70.69 271 PHE A C 1
ATOM 2218 O O . PHE A 1 271 ? -73.845 -6.323 66.155 1.00 70.69 271 PHE A O 1
ATOM 2225 N N . GLU A 1 272 ? -72.283 -7.917 65.928 1.00 66.19 272 GLU A N 1
ATOM 2226 C CA . GLU A 1 272 ? -73.219 -9.039 65.975 1.00 66.19 272 GLU A CA 1
ATOM 2227 C C . GLU A 1 272 ? -73.804 -9.108 67.390 1.00 66.19 272 GLU A C 1
ATOM 2229 O O . GLU A 1 272 ? -73.153 -9.530 68.346 1.00 66.19 272 GLU A O 1
ATOM 2234 N N . LYS A 1 273 ? -75.047 -8.624 67.532 1.00 55.22 273 LYS A N 1
ATOM 2235 C CA . LYS A 1 273 ? -75.791 -8.668 68.793 1.00 55.22 273 LYS A CA 1
ATOM 2236 C C . LYS A 1 273 ? -75.682 -10.076 69.382 1.00 55.22 273 LYS A C 1
ATOM 2238 O O . LYS A 1 273 ? -75.976 -11.032 68.657 1.00 55.22 273 LYS A O 1
ATOM 2243 N N . PRO A 1 274 ? -75.343 -10.220 70.677 1.00 52.62 274 PRO A N 1
ATOM 2244 C CA . PRO A 1 274 ? -75.414 -11.516 71.323 1.00 52.62 274 PRO A CA 1
ATOM 2245 C C . PRO A 1 274 ? -76.828 -12.047 71.102 1.00 52.62 274 PRO A C 1
ATOM 2247 O O . PRO A 1 274 ? -77.808 -11.376 71.444 1.00 52.62 274 PRO A O 1
ATOM 2250 N N . LYS A 1 275 ? -76.934 -13.214 70.453 1.00 52.62 275 LYS A N 1
ATOM 2251 C CA . LYS A 1 275 ? -78.201 -13.939 70.376 1.00 52.62 275 LYS A CA 1
ATOM 2252 C C . LYS A 1 275 ? -78.729 -14.016 71.801 1.00 52.62 275 LYS A C 1
ATOM 2254 O O . LYS A 1 275 ? -78.011 -14.476 72.691 1.00 52.62 275 LYS A O 1
ATOM 22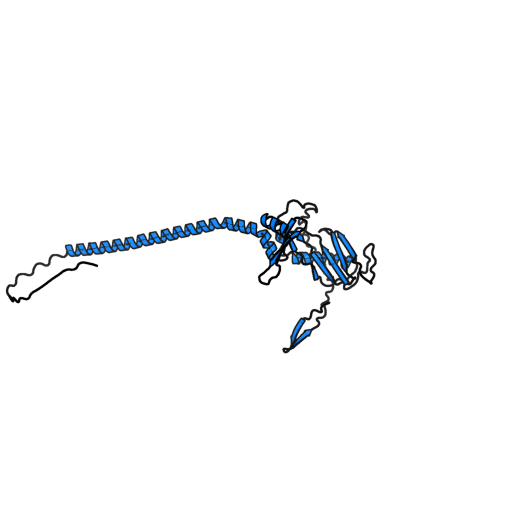59 N N . GLN A 1 276 ? -79.936 -13.492 72.019 1.00 47.59 276 GLN A N 1
ATOM 2260 C CA . GLN A 1 276 ? -80.592 -13.651 73.308 1.00 47.59 276 GLN A CA 1
ATOM 2261 C C . GLN A 1 276 ? -80.592 -15.144 73.649 1.00 47.59 276 GLN A C 1
ATOM 2263 O O . GLN A 1 276 ? -80.882 -15.952 72.764 1.00 47.59 276 GLN A O 1
ATOM 2268 N N . PRO A 1 277 ? -80.216 -15.517 74.882 1.00 43.78 277 PRO A N 1
ATOM 2269 C CA . PRO A 1 277 ? -80.285 -16.903 75.294 1.00 43.78 277 PRO A CA 1
ATOM 2270 C C . PRO A 1 277 ? -81.752 -17.325 75.235 1.00 43.78 277 PRO A C 1
ATOM 2272 O O . PRO A 1 277 ? -82.587 -16.774 75.956 1.00 43.78 277 PRO A O 1
ATOM 2275 N N . ASP A 1 278 ? -82.054 -18.267 74.343 1.00 45.09 278 ASP A N 1
ATOM 2276 C CA . ASP A 1 278 ? -83.345 -18.936 74.336 1.00 45.09 278 ASP A CA 1
ATOM 2277 C C . ASP A 1 278 ? -83.552 -19.578 75.706 1.00 45.09 278 ASP A C 1
ATOM 2279 O O . ASP A 1 278 ? -82.666 -20.209 76.290 1.00 45.09 278 ASP A O 1
ATOM 2283 N N . SER A 1 279 ? -84.729 -19.303 76.245 1.00 46.41 279 SER A N 1
ATOM 2284 C CA . SER A 1 279 ? -85.153 -19.637 77.586 1.00 46.41 279 SER A CA 1
ATOM 2285 C C . SER A 1 279 ? -84.980 -21.120 77.911 1.00 46.41 279 SER A C 1
ATOM 2287 O O . SER A 1 279 ? -85.252 -22.013 77.110 1.00 46.41 279 SER A O 1
ATOM 2289 N N . PHE A 1 280 ? -84.566 -21.340 79.160 1.00 49.22 280 PHE A N 1
ATOM 2290 C CA . PHE A 1 280 ? -84.655 -22.577 79.925 1.00 49.22 280 PHE A CA 1
ATOM 2291 C C . PHE A 1 280 ? -85.771 -23.518 79.438 1.00 49.22 280 PHE A C 1
ATOM 2293 O O . PHE A 1 280 ? -86.960 -23.240 79.619 1.00 49.22 280 PHE A O 1
ATOM 2300 N N . LYS A 1 281 ? -85.378 -24.693 78.936 1.00 41.69 281 LYS A N 1
ATOM 2301 C CA . LYS A 1 281 ? -86.147 -25.915 79.153 1.00 41.69 281 LYS A CA 1
ATOM 2302 C C . LYS A 1 281 ? -85.283 -26.941 79.857 1.00 41.69 281 LYS A C 1
ATOM 2304 O O . LYS A 1 281 ? -84.203 -27.316 79.415 1.00 41.69 281 LYS A O 1
ATOM 2309 N N . ASP A 1 282 ? -85.824 -27.286 81.004 1.00 45.72 282 ASP A N 1
ATOM 2310 C CA . ASP A 1 282 ? -85.364 -28.209 82.006 1.00 45.72 282 ASP A CA 1
ATOM 2311 C C . ASP A 1 282 ? -85.496 -29.663 81.520 1.00 45.72 282 ASP A C 1
ATOM 2313 O O . ASP A 1 282 ? -86.343 -29.973 80.679 1.00 45.72 282 ASP A O 1
ATOM 2317 N N . GLN A 1 283 ? -84.720 -30.529 82.172 1.00 39.62 283 GLN A N 1
ATOM 2318 C CA . GLN A 1 283 ? -84.803 -31.996 82.221 1.00 39.62 283 GLN A CA 1
ATOM 2319 C C . GLN A 1 283 ? -84.110 -32.831 81.133 1.00 39.62 283 GLN A C 1
ATOM 2321 O O . GLN A 1 283 ? -84.503 -32.876 79.970 1.00 39.62 283 GLN A O 1
ATOM 2326 N N . GLY A 1 284 ? -83.146 -33.636 81.598 1.00 35.72 284 GLY A N 1
ATOM 2327 C CA . GLY A 1 284 ? -82.677 -34.823 80.887 1.00 35.72 284 GLY A CA 1
ATOM 2328 C C . GLY A 1 284 ? -81.279 -35.294 81.267 1.00 35.72 284 GLY A C 1
ATOM 2329 O O . GLY A 1 284 ? -80.432 -35.420 80.392 1.00 35.72 284 GLY A O 1
ATOM 2330 N N . LEU A 1 285 ? -81.026 -35.545 82.556 1.00 46.53 285 LEU A N 1
ATOM 2331 C CA . LEU A 1 285 ? -79.854 -36.290 83.028 1.00 46.53 285 LEU A CA 1
ATOM 2332 C C . LEU A 1 285 ? -79.672 -37.587 82.219 1.00 46.53 285 LEU A C 1
ATOM 2334 O O . LEU A 1 285 ? -80.551 -38.447 82.244 1.00 46.53 285 LEU A O 1
ATOM 2338 N N . ASN A 1 286 ? -78.505 -37.779 81.602 1.00 38.16 286 ASN A N 1
ATOM 2339 C CA . ASN A 1 286 ? -77.937 -39.118 81.501 1.00 38.16 286 ASN A CA 1
ATOM 2340 C C . ASN A 1 286 ? -76.415 -39.052 81.640 1.00 38.16 286 ASN A C 1
ATOM 2342 O O . ASN A 1 286 ? -75.692 -38.567 80.772 1.00 38.16 286 ASN A O 1
ATOM 2346 N N . ILE A 1 287 ? -75.974 -39.494 82.810 1.00 48.34 287 ILE A N 1
ATOM 2347 C CA . ILE A 1 287 ? -74.587 -39.684 83.199 1.00 48.34 287 ILE A CA 1
ATOM 2348 C C . ILE A 1 287 ? -74.106 -40.934 82.468 1.00 48.34 287 ILE A C 1
ATOM 2350 O O . ILE A 1 287 ? -74.713 -41.985 82.632 1.00 48.34 287 ILE A O 1
ATOM 2354 N N . ASN A 1 288 ? -73.003 -40.848 81.729 1.00 40.09 288 ASN A N 1
ATOM 2355 C CA . ASN A 1 288 ? -72.098 -41.984 81.612 1.00 40.09 288 ASN A CA 1
ATOM 2356 C C . ASN A 1 288 ? -70.649 -41.507 81.556 1.00 40.09 288 ASN A C 1
ATOM 2358 O O . ASN A 1 288 ? -70.256 -40.688 80.729 1.00 40.09 288 ASN A O 1
ATOM 2362 N N . HIS A 1 289 ? -69.910 -42.031 82.528 1.00 46.41 289 HIS A N 1
ATOM 2363 C CA . HIS A 1 289 ? -68.465 -42.067 82.631 1.00 46.41 289 HIS A CA 1
ATOM 2364 C C . HIS A 1 289 ? -67.809 -42.624 81.366 1.00 46.41 289 HIS A C 1
ATOM 2366 O O . HIS A 1 289 ? -68.289 -43.616 80.836 1.00 46.41 289 HIS A O 1
ATOM 2372 N N . GLU A 1 290 ? -66.670 -42.046 80.983 1.00 43.06 290 GLU A N 1
ATOM 2373 C CA . GLU A 1 290 ? -65.359 -42.709 80.812 1.00 43.06 290 GLU A CA 1
ATOM 2374 C C . GLU A 1 290 ? -64.362 -41.630 80.339 1.00 43.06 290 GLU A C 1
ATOM 2376 O O . GLU A 1 290 ? -64.629 -40.896 79.395 1.00 43.06 290 GLU A O 1
ATOM 2381 N N . LYS A 1 291 ? -63.434 -41.227 81.215 1.00 43.22 291 LYS A N 1
ATOM 2382 C CA . LYS A 1 291 ? -62.045 -41.712 81.323 1.00 43.22 291 LYS A CA 1
ATOM 2383 C C . LYS A 1 291 ? -61.093 -41.138 80.269 1.00 43.22 291 LYS A C 1
ATOM 2385 O O . LYS A 1 291 ? -61.231 -41.466 79.102 1.00 43.22 291 LYS A O 1
ATOM 2390 N N . GLU A 1 292 ? -60.096 -40.416 80.801 1.00 43.84 292 GLU A N 1
ATOM 2391 C CA . GLU A 1 292 ? -58.662 -40.516 80.453 1.00 43.84 292 GLU A CA 1
ATOM 2392 C C . GLU A 1 292 ? -58.283 -40.051 79.029 1.00 43.84 292 GLU A C 1
ATOM 2394 O O . GLU A 1 292 ? -58.985 -40.279 78.060 1.00 43.84 292 GLU A O 1
ATOM 2399 N N . ASP A 1 293 ? -57.177 -39.380 78.746 1.00 46.06 293 ASP A N 1
ATOM 2400 C CA . ASP A 1 293 ? -55.987 -38.952 79.470 1.00 46.06 293 ASP A CA 1
ATOM 2401 C C . ASP A 1 293 ? -55.225 -38.015 78.502 1.00 46.06 293 ASP A C 1
ATOM 2403 O O . ASP A 1 293 ? -55.516 -38.036 77.310 1.00 46.06 293 ASP A O 1
ATOM 2407 N N . PHE A 1 294 ? -54.256 -37.241 79.022 1.00 41.56 294 PHE A N 1
ATOM 2408 C CA . PHE A 1 294 ? -52.938 -36.925 78.411 1.00 41.56 294 PHE A CA 1
ATOM 2409 C C . PHE A 1 294 ? -52.854 -36.434 76.939 1.00 41.56 294 PHE A C 1
ATOM 2411 O O . PHE A 1 294 ? -53.502 -36.916 76.033 1.00 41.56 294 PHE A O 1
ATOM 2418 N N . GLU A 1 295 ? -51.950 -35.577 76.481 1.00 44.44 295 GLU A N 1
ATOM 2419 C CA . GLU A 1 295 ? -50.852 -34.752 76.971 1.00 44.44 295 GLU A CA 1
ATOM 2420 C C . GLU A 1 295 ? -50.331 -34.028 75.699 1.00 44.44 295 GLU A C 1
ATOM 2422 O O . GLU A 1 295 ? -50.343 -34.605 74.618 1.00 44.44 295 GLU A O 1
ATOM 2427 N N . ARG A 1 296 ? -49.808 -32.807 75.872 1.00 43.47 296 ARG A N 1
ATOM 2428 C CA . ARG A 1 296 ? -48.609 -32.214 75.222 1.00 43.47 296 ARG A CA 1
ATOM 2429 C C . ARG A 1 296 ? -48.422 -32.111 73.692 1.00 43.47 296 ARG A C 1
ATOM 2431 O O . ARG A 1 296 ? -48.610 -33.036 72.919 1.00 43.47 296 ARG A O 1
ATOM 2438 N N . GLY A 1 297 ? -47.742 -31.004 73.360 1.00 38.94 297 GLY A N 1
ATOM 2439 C CA . GLY A 1 297 ? -46.832 -30.818 72.214 1.00 38.94 297 GLY A CA 1
ATOM 2440 C C . GLY A 1 297 ? -47.324 -29.683 71.320 1.00 38.94 297 GLY A C 1
ATOM 2441 O O . GLY A 1 297 ? -48.303 -29.861 70.614 1.00 38.94 297 GLY A O 1
ATOM 2442 N N . VAL A 1 298 ? -46.848 -28.434 71.385 1.00 45.84 298 VAL A N 1
ATOM 2443 C CA . VAL A 1 298 ? -45.473 -27.904 71.269 1.00 45.84 298 VAL A CA 1
ATOM 2444 C C . VAL A 1 298 ? -44.676 -28.510 70.106 1.00 45.84 298 VAL A C 1
ATOM 2446 O O . VAL A 1 298 ? -44.418 -29.709 70.079 1.00 45.84 298 VAL A O 1
ATOM 2449 N N . ILE A 1 299 ? -44.170 -27.575 69.293 1.00 44.41 299 ILE A N 1
ATOM 2450 C CA . ILE A 1 299 ? -43.050 -27.590 68.337 1.00 44.41 299 ILE A CA 1
ATOM 2451 C C . ILE A 1 299 ? -43.437 -27.746 66.860 1.00 44.41 299 ILE A C 1
ATOM 2453 O O . ILE A 1 299 ? -43.999 -28.753 66.440 1.00 44.41 299 ILE A O 1
ATOM 2457 N N . GLY A 1 300 ? -43.024 -26.732 66.091 1.00 42.09 300 GLY A N 1
ATOM 2458 C CA . GLY A 1 300 ? -42.950 -26.680 64.636 1.00 42.09 300 GLY A CA 1
ATOM 2459 C C . GLY A 1 300 ? -42.898 -25.241 64.164 1.00 42.09 300 GLY A C 1
ATOM 2460 O O . GLY A 1 300 ? -43.856 -24.850 63.469 1.00 42.09 300 GLY A O 1
#

pLDDT: mean 72.72, std 20.9, range [25.61, 95.31]

Sequence (300 aa):
MEVVYEKVTINGVVQNRKTKPILYSATDIIYPVDGKLTNSTSRTQGCYNNDTENPRLNLICVIYPIIEIPAEAVPGHSWTNNNTQYLDHKEKFACGEVTFRLINNTQLVIWKPEKVVDKRHIRNCTDKIYSEMQEYANWFQKRFRCKLGLPEIYQDYHLAFQENDPVLRDYVEKNGIIKVVDGAGRVIAWWDQSKGHPEFETSDERIAETRVFAPMKIIWLEDKIPVLENKIDALESTLTNKVLNNLEEKIGSIIENKISQIIEKQLSRFFEKPKQPDSFKDQGLNINHEKEDFERGVIG

Foldseek 3Di:
DDQDFDFDQDPNDTDGDRDDDDDDDDDPDDDPPPPPPPDPDPPDPPPPPDPLQFWKWPKFKKKWFWPFFFPDDDPPDDDDQDDDDFDWDWDQDSQGIKIWTDDSSGMIMIIGHMDTDDLVCLVVVVVVSLVVVVVVVVVVCVVRVTDTHDIDGPDQIKTKHFDPPVVVFVVQVVPAKDFDADPVRDGAWMWGCDPNGIIIMGSDSVVVSCVNCVVVVVVVVVVCVVVVVVVVVVVVVVVVVVVVVVVCVVVVVVVVVVVVVVVVVVVVVVPPPPDDPDDDDDDDDDDDDDDDDDDDDDDD